Protein AF-0000000073453318 (afdb_homodimer)

Nearest PDB structures (foldseek):
  2p1a-assembly1_B  TM=9.114E-01  e=4.741E-07  Bacillus cereus ATCC 10987
  2p1a-assembly1_A  TM=9.155E-01  e=1.972E-06  Bacillus cereus ATCC 10987
  2hkv-assembly1_A-2  TM=8.519E-01  e=2.707E-06  Exiguobacterium sibiricum 255-15
  8fx9-assembly1_A-2  TM=7.789E-01  e=1.448E-03  Mycobacterium tuberculosis
  2p1a-assembly1_B  TM=9.116E-01  e=3.786E-07  Bacillus cereus ATCC 10987

InterPro domains:
  IPR007837 DNA damage-inducible protein DinB [PF05163] (12-160)
  IPR034660 DinB/YfiT-like putative metalloenzymes [G3DSA:1.20.120.450] (9-151)
  IPR034660 DinB/YfiT-like putative metalloenzymes [SSF109854] (10-159)

pLDDT: mean 96.26, std 4.8, range [57.38, 98.88]

Organism: Bacillus licheniformis (strain ATCC 14580 / DSM 13 / JCM 2505 / CCUG 7422 / NBRC 12200 / NCIMB 9375 / NCTC 10341 / NRRL NRS-1264 / Gibson 46) (NCBI:txid279010)

Foldseek 3Di:
DPPLVVVVVVLVVLLVLLLQLLLLLLQLDDLVQQQDDPDPPGDGLLLLLLVLLLLLQLLQCQQVQHDPVVSVVSSVVSSPDRGSVVSSVSSVVSNVVSVVVLVVDDSCQQQPPWDDYPVDPGTDHNVVSSVVSSVVNVVSSVVSVVSCVVVPHPDDPVSSRD/DPPLVVVVVVLVVLLVLLLQLLLLLLQLDDLVQQQDDPDPPGDGLLLLLLVLLLLLQLLQCQQVQHDPVVSVVSSVVSSPDRGSVVSSVSSVVSNVVSVVVLVVDDSCQQQPPWDDYPPDPGTDHNVVSSVVSSVVNVVSSVVSVVSCVVVPHPDDPVSSRD

Solvent-accessible surface area (backbone atoms only — not comparable to full-atom values): 17261 Å² total; per-residue (Å²): 127,63,65,54,55,54,56,52,47,43,52,49,52,52,40,49,26,51,51,53,19,45,39,56,56,40,64,69,60,55,76,90,50,35,76,45,50,92,34,88,96,51,66,26,49,44,54,44,51,24,52,52,39,35,42,42,41,44,50,43,42,37,59,69,49,49,56,69,68,57,49,53,50,49,53,50,55,36,61,68,51,84,44,47,68,56,40,39,53,50,23,51,51,23,38,52,52,37,51,52,54,62,69,68,44,52,74,65,47,32,66,60,42,62,38,48,36,94,86,48,93,62,55,42,28,45,52,46,50,52,53,49,52,44,42,51,49,30,24,46,44,31,44,51,52,50,52,40,48,57,71,64,50,98,72,58,76,70,56,59,69,90,128,62,64,55,56,54,56,52,47,43,52,49,52,53,40,49,28,51,50,53,18,43,40,55,56,40,65,68,60,58,77,89,49,34,76,44,51,92,33,86,94,50,66,28,46,44,56,46,51,25,53,53,39,34,42,43,40,45,51,43,40,38,60,69,48,50,55,69,69,58,49,52,50,50,53,50,56,37,62,68,52,84,44,48,67,57,41,39,52,50,24,50,53,23,37,52,53,36,51,52,55,63,68,68,45,52,73,64,46,31,66,58,42,61,37,49,36,94,86,49,93,64,55,43,28,46,52,44,50,52,54,48,51,43,41,52,48,32,24,46,44,30,44,52,52,50,51,39,47,58,72,64,49,98,73,57,75,71,56,59,69,91

Sequence (324 aa):
MNQVQALRGDLFHELETGIRSTCHLLKKVKESDWSYRPADRMRSLKELASHLTAIPEADLAIMQEKEEDVIARIEKKYGALQSADQMAAAMQKGFDAFQTYMTSLSDEDFLTKKTKPFYLDEGMTQSRWLTETLTHIFHHRAQLFNYLKQLGYDVNMFDLYLMNQVQALRGDLFHELETGIRSTCHLLKKVKESDWSYRPADRMRSLKELASHLTAIPEADLAIMQEKEEDVIARIEKKYGALQSADQMAAAMQKGFDAFQTYMTSLSDEDFLTKKTKPFYLDEGMTQSRWLTETLTHIFHHRAQLFNYLKQLGYDVNMFDLYL

Secondary structure (DSSP, 8-state):
--HHHHHHHHHHHHHHHHHHHHHHHHTT--GGGTT--SSTTSPPHHHHHHHHHHHHHHHHHHHTT--HHHHHHHHHHHHT--SHHHHHHHHHHHHHHHHHHHHHS-HHHHHH-EE--TT-SS-EEHHHHHHHHHHHHHHHHHHHHHHHHHTT----GGGG--/--HHHHHHHHHHHHHHHHHHHHHHHHTT--GGGTT--SSTTSPPHHHHHHHHHHHHHHHHHHHTT--HHHHHHHHHHHHT--SHHHHHHHHHHHHHHHHHHHHHS-HHHHHH-EE--TT-SS-EEHHHHHHHHHHHHHHHHHHHHHHHHHTT----GGGG--

Radius of gyration: 19.38 Å; Cα contacts (8 Å, |Δi|>4): 415; chains: 2; bounding box: 53×53×41 Å

Structure (mmCIF, N/CA/C/O backbone):
data_AF-0000000073453318-model_v1
#
loop_
_entity.id
_entity.type
_entity.pdbx_description
1 polymer 'Damage-inducible protein DinB'
#
loop_
_atom_site.group_PDB
_atom_site.id
_atom_site.type_symbol
_atom_site.label_atom_id
_atom_site.label_alt_id
_atom_site.label_comp_id
_atom_site.label_asym_id
_atom_site.label_entity_id
_atom_site.label_seq_id
_atom_site.pdbx_PDB_ins_code
_atom_site.Cartn_x
_atom_site.Cartn_y
_atom_site.Cartn_z
_atom_site.occupancy
_atom_site.B_iso_or_equiv
_atom_site.auth_seq_id
_atom_site.auth_comp_id
_atom_site.auth_asym_id
_atom_site.auth_atom_id
_atom_site.pdbx_PDB_model_num
ATOM 1 N N . MET A 1 1 ? 3.707 -20.094 -20.75 1 57.47 1 MET A N 1
ATOM 2 C CA . MET A 1 1 ? 4.422 -19.062 -20.016 1 57.47 1 MET A CA 1
ATOM 3 C C . MET A 1 1 ? 4.75 -19.516 -18.609 1 57.47 1 MET A C 1
ATOM 5 O O . MET A 1 1 ? 4.004 -20.297 -18.016 1 57.47 1 MET A O 1
ATOM 9 N N . ASN A 1 2 ? 5.953 -19.375 -18.172 1 86.38 2 ASN A N 1
ATOM 10 C CA . ASN A 1 2 ? 6.418 -19.688 -16.828 1 86.38 2 ASN A CA 1
ATOM 11 C C . ASN A 1 2 ? 5.543 -19.031 -15.766 1 86.38 2 ASN A C 1
ATOM 13 O O . ASN A 1 2 ? 5.285 -17.828 -15.82 1 86.38 2 ASN A O 1
ATOM 17 N N . GLN A 1 3 ? 4.785 -19.859 -15.047 1 90.62 3 GLN A N 1
ATOM 18 C CA . GLN A 1 3 ? 3.768 -19.453 -14.078 1 90.62 3 GLN A CA 1
ATOM 19 C C . GLN A 1 3 ? 4.324 -18.438 -13.086 1 90.62 3 GLN A C 1
ATOM 21 O O . GLN A 1 3 ? 3.654 -17.469 -12.734 1 90.62 3 GLN A O 1
ATOM 26 N N . VAL A 1 4 ? 5.539 -18.594 -12.727 1 92.56 4 VAL A N 1
ATOM 27 C CA . VAL A 1 4 ? 6.172 -17.672 -11.781 1 92.56 4 VAL A CA 1
ATOM 28 C C . VAL A 1 4 ? 6.371 -16.312 -12.43 1 92.56 4 VAL A C 1
ATOM 30 O O . VAL A 1 4 ? 6.129 -15.273 -11.805 1 92.56 4 VAL A O 1
ATOM 33 N N . GLN A 1 5 ? 6.711 -16.328 -13.656 1 94.12 5 GLN A N 1
ATOM 34 C CA . GLN A 1 5 ? 6.969 -15.086 -14.375 1 94.12 5 GLN A CA 1
ATOM 35 C C . GLN A 1 5 ? 5.688 -14.273 -14.547 1 94.12 5 GLN A C 1
ATOM 37 O O . GLN A 1 5 ? 5.723 -13.039 -14.531 1 94.12 5 GLN A O 1
ATOM 42 N N . ALA A 1 6 ? 4.633 -14.984 -14.703 1 94.56 6 ALA A N 1
ATOM 43 C CA . ALA A 1 6 ? 3.354 -14.297 -14.828 1 94.56 6 ALA A CA 1
ATOM 44 C C . ALA A 1 6 ? 3.023 -13.531 -13.555 1 94.56 6 ALA A C 1
ATOM 46 O O . ALA A 1 6 ? 2.668 -12.344 -13.602 1 94.56 6 ALA A O 1
ATOM 47 N N . LEU A 1 7 ? 3.123 -14.188 -12.477 1 95.12 7 LEU A N 1
ATOM 48 C CA . LEU A 1 7 ? 2.801 -13.562 -11.195 1 95.12 7 LEU A CA 1
ATOM 49 C C . LEU A 1 7 ? 3.83 -12.492 -10.836 1 95.12 7 LEU A C 1
ATOM 51 O O . LEU A 1 7 ? 3.473 -11.43 -10.328 1 95.12 7 LEU A O 1
ATOM 55 N N . ARG A 1 8 ? 5.098 -12.766 -11.109 1 96.31 8 ARG A N 1
ATOM 56 C CA . ARG A 1 8 ? 6.141 -11.758 -10.945 1 96.31 8 ARG A CA 1
ATOM 57 C C . ARG A 1 8 ? 5.855 -10.531 -11.805 1 96.31 8 ARG A C 1
ATOM 59 O O . ARG A 1 8 ? 6.07 -9.398 -11.367 1 96.31 8 ARG A O 1
ATOM 66 N N . GLY A 1 9 ? 5.406 -10.75 -12.945 1 96.44 9 GLY A N 1
ATOM 67 C CA . GLY A 1 9 ? 5.027 -9.672 -13.844 1 96.44 9 GLY A CA 1
ATOM 68 C C . GLY A 1 9 ? 3.914 -8.805 -13.297 1 96.44 9 GLY A C 1
ATOM 69 O O . GLY A 1 9 ? 3.936 -7.578 -13.453 1 96.44 9 GLY A O 1
ATOM 70 N N . ASP A 1 10 ? 2.912 -9.383 -12.648 1 97 10 ASP A N 1
ATOM 71 C CA . ASP A 1 10 ? 1.839 -8.633 -12.008 1 97 10 ASP A CA 1
ATOM 72 C C . ASP A 1 10 ? 2.391 -7.688 -10.938 1 97 10 ASP A C 1
ATOM 74 O O . ASP A 1 10 ? 1.965 -6.535 -10.836 1 97 10 ASP A O 1
ATOM 78 N N . LEU A 1 11 ? 3.299 -8.234 -10.164 1 98.06 11 LEU A N 1
ATOM 79 C CA . LEU A 1 11 ? 3.9 -7.438 -9.102 1 98.06 11 LEU A CA 1
ATOM 80 C C . LEU A 1 11 ? 4.668 -6.25 -9.68 1 98.06 11 LEU A C 1
ATOM 82 O O . LEU A 1 11 ? 4.562 -5.133 -9.172 1 98.06 11 LEU A O 1
ATOM 86 N N . PHE A 1 12 ? 5.395 -6.504 -10.766 1 98 12 PHE A N 1
ATOM 87 C CA . PHE A 1 12 ? 6.16 -5.426 -11.383 1 98 12 PHE A CA 1
ATOM 88 C C . PHE A 1 12 ? 5.23 -4.395 -12.016 1 98 12 PHE A C 1
ATOM 90 O O . PHE A 1 12 ? 5.523 -3.197 -12 1 98 12 PHE A O 1
ATOM 97 N N . HIS A 1 13 ? 4.176 -4.852 -12.578 1 97 13 HIS A N 1
ATOM 98 C CA . HIS A 1 13 ? 3.199 -3.92 -13.133 1 97 13 HIS A CA 1
ATOM 99 C C . HIS A 1 13 ? 2.688 -2.961 -12.062 1 97 13 HIS A C 1
ATOM 101 O O . HIS A 1 13 ? 2.627 -1.75 -12.289 1 97 13 HIS A O 1
ATOM 107 N N . GLU A 1 14 ? 2.312 -3.51 -10.938 1 97.5 14 GLU A N 1
ATOM 108 C CA . GLU A 1 14 ? 1.825 -2.688 -9.828 1 97.5 14 GLU A CA 1
ATOM 109 C C . GLU A 1 14 ? 2.922 -1.77 -9.305 1 97.5 14 GLU A C 1
ATOM 111 O O . GLU A 1 14 ? 2.664 -0.607 -8.984 1 97.5 14 GLU A O 1
ATOM 116 N N . LEU A 1 15 ? 4.137 -2.295 -9.18 1 98.44 15 LEU A N 1
ATOM 117 C CA . LEU A 1 15 ? 5.266 -1.497 -8.719 1 98.44 15 LEU A CA 1
ATOM 118 C C . LEU A 1 15 ? 5.512 -0.312 -9.648 1 98.44 15 LEU A C 1
ATOM 120 O O . LEU A 1 15 ? 5.746 0.807 -9.18 1 98.44 15 LEU A O 1
ATOM 124 N N . GLU A 1 16 ? 5.48 -0.568 -10.906 1 98.19 16 GLU A N 1
ATOM 125 C CA . GLU A 1 16 ? 5.68 0.491 -11.891 1 98.19 16 GLU A CA 1
ATOM 126 C C . GLU A 1 16 ? 4.598 1.562 -11.766 1 98.19 16 GLU A C 1
ATOM 128 O O . GLU A 1 16 ? 4.879 2.754 -11.906 1 98.19 16 GLU A O 1
ATOM 133 N N . THR A 1 17 ? 3.385 1.123 -11.586 1 97.94 17 THR A N 1
ATOM 134 C CA . THR A 1 17 ? 2.303 2.07 -11.344 1 97.94 17 THR A CA 1
ATOM 135 C C . THR A 1 17 ? 2.602 2.938 -10.125 1 97.94 17 THR A C 1
ATOM 137 O O . THR A 1 17 ? 2.41 4.156 -10.164 1 97.94 17 THR A O 1
ATOM 140 N N . GLY A 1 18 ? 3.061 2.277 -9.016 1 98.56 18 GLY A N 1
ATOM 141 C CA . GLY A 1 18 ? 3.434 3.012 -7.82 1 98.56 18 GLY A CA 1
ATOM 142 C C . GLY A 1 18 ? 4.523 4.035 -8.07 1 98.56 18 GLY A C 1
ATOM 143 O O . GLY A 1 18 ? 4.438 5.172 -7.59 1 98.56 18 GLY A O 1
ATOM 144 N N . ILE A 1 19 ? 5.492 3.621 -8.852 1 98.75 19 ILE A N 1
ATOM 145 C CA . ILE A 1 19 ? 6.617 4.5 -9.156 1 98.75 19 ILE A CA 1
ATOM 146 C C . ILE A 1 19 ? 6.141 5.668 -10.023 1 98.75 19 ILE A C 1
ATOM 148 O O . ILE A 1 19 ? 6.387 6.832 -9.695 1 98.75 19 ILE A O 1
ATOM 152 N N . ARG A 1 20 ? 5.426 5.387 -11.055 1 98.31 20 ARG A N 1
ATOM 153 C CA . ARG A 1 20 ? 4.953 6.406 -11.992 1 98.31 20 ARG A CA 1
ATOM 154 C C . ARG A 1 20 ? 4.043 7.41 -11.289 1 98.31 20 ARG A C 1
ATOM 156 O O . ARG A 1 20 ? 4.18 8.617 -11.484 1 98.31 20 ARG A O 1
ATOM 163 N N . SER A 1 21 ? 3.123 6.93 -10.5 1 98.56 21 SER A N 1
ATOM 164 C CA . SER A 1 21 ? 2.18 7.828 -9.844 1 98.56 21 SER A CA 1
ATOM 165 C C . SER A 1 21 ? 2.865 8.641 -8.742 1 98.56 21 SER A C 1
ATOM 167 O O . SER A 1 21 ? 2.504 9.789 -8.5 1 98.56 21 SER A O 1
ATOM 169 N N . THR A 1 22 ? 3.859 8.031 -8.047 1 98.75 22 THR A N 1
ATOM 170 C CA . THR A 1 22 ? 4.652 8.797 -7.09 1 98.75 22 THR A CA 1
ATOM 171 C C . THR A 1 22 ? 5.352 9.961 -7.777 1 98.75 22 THR A C 1
ATOM 173 O O . THR A 1 22 ? 5.258 11.102 -7.316 1 98.75 22 THR A O 1
ATOM 176 N N . CYS A 1 23 ? 5.996 9.672 -8.875 1 98.38 23 CYS A N 1
ATOM 177 C CA . CYS A 1 23 ? 6.73 10.703 -9.594 1 98.38 23 CYS A CA 1
ATOM 178 C C . CYS A 1 23 ? 5.785 11.781 -10.117 1 98.38 23 CYS A C 1
ATOM 180 O O . CYS A 1 23 ? 6.105 12.969 -10.062 1 98.38 23 CYS A O 1
ATOM 182 N N . HIS A 1 24 ? 4.648 11.359 -10.602 1 98.12 24 HIS A N 1
ATOM 183 C CA . HIS A 1 24 ? 3.629 12.297 -11.07 1 98.12 24 HIS A CA 1
ATOM 184 C C . HIS A 1 24 ? 3.18 13.227 -9.945 1 98.12 24 HIS A C 1
ATOM 186 O O . HIS A 1 24 ? 3.09 14.438 -10.141 1 98.12 24 HIS A O 1
ATOM 192 N N . LEU A 1 25 ? 2.902 12.695 -8.812 1 98.5 25 LEU A N 1
ATOM 193 C CA . LEU A 1 25 ? 2.473 13.484 -7.66 1 98.5 25 LEU A CA 1
ATOM 194 C C . LEU A 1 25 ? 3.57 14.445 -7.223 1 98.5 25 LEU A C 1
ATOM 196 O O . LEU A 1 25 ? 3.299 15.609 -6.926 1 98.5 25 LEU A O 1
ATOM 200 N N . LEU A 1 26 ? 4.785 13.938 -7.172 1 98 26 LEU A N 1
ATOM 201 C CA . LEU A 1 26 ? 5.926 14.742 -6.742 1 98 26 LEU A CA 1
ATOM 202 C C . LEU A 1 26 ? 6.074 15.984 -7.609 1 98 26 LEU A C 1
ATOM 204 O O . LEU A 1 26 ? 6.383 17.062 -7.105 1 98 26 LEU A O 1
ATOM 208 N N . LYS A 1 27 ? 5.871 15.82 -8.828 1 96.62 27 LYS A N 1
ATOM 209 C CA . LYS A 1 27 ? 6.109 16.906 -9.773 1 96.62 27 LYS A CA 1
ATOM 210 C C . LYS A 1 27 ? 5.09 18.031 -9.594 1 96.62 27 LYS A C 1
ATOM 212 O O . LYS A 1 27 ? 5.281 19.141 -10.102 1 96.62 27 LYS A O 1
ATOM 217 N N . LYS A 1 28 ? 4.035 17.781 -8.898 1 97.25 28 LYS A N 1
ATOM 218 C CA . LYS A 1 28 ? 3.033 18.797 -8.609 1 97.25 28 LYS A CA 1
ATOM 219 C C . LYS A 1 28 ? 3.445 19.656 -7.406 1 97.25 28 LYS A C 1
ATOM 221 O O . LYS A 1 28 ? 2.898 20.734 -7.188 1 97.25 28 LYS A O 1
ATOM 226 N N . VAL A 1 29 ? 4.398 19.25 -6.633 1 97.5 29 VAL A N 1
ATOM 227 C CA . VAL A 1 29 ? 4.719 19.844 -5.34 1 97.5 29 VAL A CA 1
ATOM 228 C C . VAL A 1 29 ? 5.48 21.156 -5.547 1 97.5 29 VAL A C 1
ATOM 230 O O . VAL A 1 29 ? 6.465 21.188 -6.289 1 97.5 29 VAL A O 1
ATOM 233 N N . LYS A 1 30 ? 5.008 22.188 -4.906 1 96.88 30 LYS A N 1
ATOM 234 C CA . LYS A 1 30 ? 5.742 23.453 -4.848 1 96.88 30 LYS A CA 1
ATOM 235 C C . LYS A 1 30 ? 6.824 23.406 -3.775 1 96.88 30 LYS A C 1
ATOM 237 O O . LYS A 1 30 ? 6.57 22.984 -2.646 1 96.88 30 LYS A O 1
ATOM 242 N N . GLU A 1 31 ? 7.969 23.875 -4.152 1 94.69 31 GLU A N 1
ATOM 243 C CA . GLU A 1 31 ? 9.102 23.844 -3.234 1 94.69 31 GLU A CA 1
ATOM 244 C C . GLU A 1 31 ? 8.773 24.562 -1.928 1 94.69 31 GLU A C 1
ATOM 246 O O . GLU A 1 31 ? 9.266 24.188 -0.864 1 94.69 31 GLU A O 1
ATOM 251 N N . SER A 1 32 ? 7.992 25.562 -1.925 1 96.88 32 SER A N 1
ATOM 252 C CA . SER A 1 32 ? 7.605 26.328 -0.744 1 96.88 32 SER A CA 1
ATOM 253 C C . SER A 1 32 ? 6.863 25.453 0.262 1 96.88 32 SER A C 1
ATOM 255 O O . SER A 1 32 ? 6.73 25.828 1.431 1 96.88 32 SER A O 1
ATOM 257 N N . ASP A 1 33 ? 6.379 24.328 -0.173 1 97.88 33 ASP A N 1
ATOM 258 C CA . ASP A 1 33 ? 5.547 23.5 0.694 1 97.88 33 ASP A CA 1
ATOM 259 C C . ASP A 1 33 ? 6.363 22.375 1.332 1 97.88 33 ASP A C 1
ATOM 261 O O . ASP A 1 33 ? 5.84 21.594 2.125 1 97.88 33 ASP A O 1
ATOM 265 N N . TRP A 1 34 ? 7.637 22.281 1.094 1 97.69 34 TRP A N 1
ATOM 266 C CA . TRP A 1 34 ? 8.477 21.188 1.557 1 97.69 34 TRP A CA 1
ATOM 267 C C . TRP A 1 34 ? 8.453 21.078 3.078 1 97.69 34 TRP A C 1
ATOM 269 O O . TRP A 1 34 ? 8.547 19.984 3.635 1 97.69 34 TRP A O 1
ATOM 279 N N . SER A 1 35 ? 8.297 22.141 3.75 1 97.44 35 SER A N 1
ATOM 280 C CA . SER A 1 35 ? 8.383 22.156 5.207 1 97.44 35 SER A CA 1
ATOM 281 C C . SER A 1 35 ? 7.043 21.797 5.844 1 97.44 35 SER A C 1
ATOM 283 O O . SER A 1 35 ? 6.949 21.656 7.066 1 97.44 35 SER A O 1
ATOM 285 N N . TYR A 1 36 ? 5.996 21.656 5.039 1 98.06 36 TYR A N 1
ATOM 286 C CA . TYR A 1 36 ? 4.668 21.344 5.559 1 98.06 36 TYR A CA 1
ATOM 287 C C . TYR A 1 36 ? 4.688 20.047 6.375 1 98.06 36 TYR A C 1
ATOM 289 O O . TYR A 1 36 ? 5.285 19.062 5.965 1 98.06 36 TYR A O 1
ATOM 297 N N . ARG A 1 37 ? 4.004 20.047 7.539 1 97.38 37 ARG A N 1
ATOM 298 C CA . ARG A 1 37 ? 3.793 18.922 8.445 1 97.38 37 ARG A CA 1
ATOM 299 C C . ARG A 1 37 ? 2.342 18.859 8.914 1 97.38 37 ARG A C 1
ATOM 301 O O . ARG A 1 37 ? 1.837 19.812 9.516 1 97.38 37 ARG A O 1
ATOM 308 N N . PRO A 1 38 ? 1.688 17.734 8.664 1 97.12 38 PRO A N 1
ATOM 309 C CA . PRO A 1 38 ? 0.282 17.672 9.07 1 97.12 38 PRO A CA 1
ATOM 310 C C . PRO A 1 38 ? 0.094 17.812 10.578 1 97.12 38 PRO A C 1
ATOM 312 O O . PRO A 1 38 ? -0.913 18.359 11.031 1 97.12 38 PRO A O 1
ATOM 315 N N . ALA A 1 39 ? 0.924 17.234 11.344 1 95.56 39 ALA A N 1
ATOM 316 C CA . ALA A 1 39 ? 0.917 17.312 12.805 1 95.56 39 ALA A CA 1
ATOM 317 C C . ALA A 1 39 ? 2.328 17.188 13.367 1 95.56 39 ALA A C 1
ATOM 319 O O . ALA A 1 39 ? 3.248 16.766 12.656 1 95.56 39 ALA A O 1
ATOM 320 N N . ASP A 1 40 ? 2.354 17.453 14.742 1 88.94 40 ASP A N 1
ATOM 321 C CA . ASP A 1 40 ? 3.65 17.328 15.398 1 88.94 40 ASP A CA 1
ATOM 322 C C . ASP A 1 40 ? 4.152 15.891 15.367 1 88.94 40 ASP A C 1
ATOM 324 O O . ASP A 1 40 ? 3.359 14.945 15.414 1 88.94 40 ASP A O 1
ATOM 328 N N . ARG A 1 41 ? 5.336 15.539 15.203 1 87.88 41 ARG A N 1
ATOM 329 C CA . ARG A 1 41 ? 6.02 14.25 15.234 1 87.88 41 ARG A CA 1
ATOM 330 C C . ARG A 1 41 ? 5.789 13.477 13.945 1 87.88 41 ARG A C 1
ATOM 332 O O . ARG A 1 41 ? 6.062 12.281 13.875 1 87.88 41 ARG A O 1
ATOM 339 N N . MET A 1 42 ? 5.059 14.008 12.938 1 96.94 42 MET A N 1
ATOM 340 C CA . MET A 1 42 ? 4.98 13.422 11.602 1 96.94 42 MET A CA 1
ATOM 341 C C . MET A 1 42 ? 6.09 13.961 10.711 1 96.94 42 MET A C 1
ATOM 343 O O . MET A 1 42 ? 6.602 15.055 10.938 1 96.94 42 MET A O 1
ATOM 347 N N . ARG A 1 43 ? 6.449 13.172 9.719 1 97.62 43 ARG A N 1
ATOM 348 C CA . ARG A 1 43 ? 7.418 13.641 8.727 1 97.62 43 ARG A CA 1
ATOM 349 C C . ARG A 1 43 ? 6.898 14.875 7.992 1 97.62 43 ARG A C 1
ATOM 351 O O . ARG A 1 43 ? 5.699 14.984 7.727 1 97.62 43 ARG A O 1
ATOM 358 N N . SER A 1 44 ? 7.852 15.789 7.688 1 98.31 44 SER A N 1
ATOM 359 C CA . SER A 1 44 ? 7.5 16.844 6.734 1 98.31 44 SER A CA 1
ATOM 360 C C . SER A 1 44 ? 7.289 16.266 5.336 1 98.31 44 SER A C 1
ATOM 362 O O . SER A 1 44 ? 7.664 15.125 5.066 1 98.31 44 SER A O 1
ATOM 364 N N . LEU A 1 45 ? 6.672 17.094 4.496 1 98.56 45 LEU A N 1
ATOM 365 C CA . LEU A 1 45 ? 6.5 16.688 3.105 1 98.56 45 LEU A CA 1
ATOM 366 C C . LEU A 1 45 ? 7.84 16.312 2.479 1 98.56 45 LEU A C 1
ATOM 368 O O . LEU A 1 45 ? 7.945 15.305 1.78 1 98.56 45 LEU A O 1
ATOM 372 N N . LYS A 1 46 ? 8.867 17.062 2.742 1 98.44 46 LYS A N 1
ATOM 373 C CA . LYS A 1 46 ? 10.203 16.797 2.219 1 98.44 46 LYS A CA 1
ATOM 374 C C . LYS A 1 46 ? 10.766 15.492 2.756 1 98.44 46 LYS A C 1
ATOM 376 O O . LYS A 1 46 ? 11.32 14.688 1.999 1 98.44 46 LYS A O 1
ATOM 381 N N . GLU A 1 47 ? 10.664 15.297 4.023 1 98.31 47 GLU A N 1
ATOM 382 C CA . GLU A 1 47 ? 11.164 14.078 4.645 1 98.31 47 GLU A CA 1
ATOM 383 C C . GLU A 1 47 ? 10.445 12.844 4.094 1 98.31 47 GLU A C 1
ATOM 385 O O . GLU A 1 47 ? 11.07 11.82 3.818 1 98.31 47 GLU A O 1
ATOM 390 N N . LEU A 1 48 ? 9.133 12.945 3.973 1 98.69 48 LEU A N 1
ATOM 391 C CA . LEU A 1 48 ? 8.336 11.852 3.428 1 98.69 48 LEU A CA 1
ATOM 392 C C . LEU A 1 48 ? 8.734 11.555 1.985 1 98.69 48 LEU A C 1
ATOM 394 O O . LEU A 1 48 ? 8.93 10.398 1.616 1 98.69 48 LEU A O 1
ATOM 398 N N . ALA A 1 49 ? 8.828 12.594 1.193 1 98.75 49 ALA A N 1
ATOM 399 C CA . ALA A 1 49 ? 9.203 12.438 -0.209 1 98.75 49 ALA A CA 1
ATOM 400 C C . ALA A 1 49 ? 10.57 11.781 -0.34 1 98.75 49 ALA A C 1
ATOM 402 O O . ALA A 1 49 ? 10.766 10.891 -1.173 1 98.75 49 ALA A O 1
ATOM 403 N N . SER A 1 50 ? 11.5 12.219 0.475 1 98.75 50 SER A N 1
ATOM 404 C CA . SER A 1 50 ? 12.844 11.648 0.456 1 98.75 50 SER A CA 1
ATOM 405 C C . SER A 1 50 ? 12.82 10.164 0.805 1 98.75 50 SER A C 1
ATOM 407 O O . SER A 1 50 ? 13.469 9.352 0.138 1 98.75 50 SER A O 1
ATOM 409 N N . HIS A 1 51 ? 12.117 9.82 1.853 1 98.69 51 HIS A N 1
ATOM 410 C CA . HIS A 1 51 ? 12.008 8.422 2.26 1 98.69 51 HIS A CA 1
ATOM 411 C C . HIS A 1 51 ? 11.367 7.578 1.163 1 98.69 51 HIS A C 1
ATOM 413 O O . HIS A 1 51 ? 11.891 6.523 0.796 1 98.69 51 HIS A O 1
ATOM 419 N N . LEU A 1 52 ? 10.25 8.07 0.641 1 98.88 52 LEU A N 1
ATOM 420 C CA . LEU A 1 52 ? 9.484 7.355 -0.374 1 98.88 52 LEU A CA 1
ATOM 421 C C . LEU A 1 52 ? 10.336 7.102 -1.616 1 98.88 52 LEU A C 1
ATOM 423 O O . LEU A 1 52 ? 10.375 5.98 -2.129 1 98.88 52 LEU A O 1
ATOM 427 N N . THR A 1 53 ? 11.047 8.086 -2.068 1 98.88 53 THR A N 1
ATOM 428 C CA . THR A 1 53 ? 11.797 7.957 -3.309 1 98.88 53 THR A CA 1
ATOM 429 C C . THR A 1 53 ? 13.031 7.086 -3.104 1 98.88 53 THR A C 1
ATOM 431 O O . THR A 1 53 ? 13.586 6.543 -4.066 1 98.88 53 THR A O 1
ATOM 434 N N . ALA A 1 54 ? 13.477 6.883 -1.884 1 98.88 54 ALA A N 1
ATOM 435 C CA . ALA A 1 54 ? 14.656 6.078 -1.583 1 98.88 54 ALA A CA 1
ATOM 436 C C . ALA A 1 54 ? 14.312 4.59 -1.564 1 98.88 54 ALA A C 1
ATOM 438 O O . ALA A 1 54 ? 15.211 3.742 -1.612 1 98.88 54 ALA A O 1
ATOM 439 N N . ILE A 1 55 ? 13.078 4.215 -1.453 1 98.81 55 ILE A N 1
ATOM 440 C CA . ILE A 1 55 ? 12.641 2.867 -1.107 1 98.81 55 ILE A CA 1
ATOM 441 C C . ILE A 1 55 ? 13.227 1.86 -2.094 1 98.81 55 ILE A C 1
ATOM 443 O O . ILE A 1 55 ? 13.828 0.86 -1.686 1 98.81 55 ILE A O 1
ATOM 447 N N . PRO A 1 56 ? 13.133 2.078 -3.434 1 98.88 56 PRO A N 1
ATOM 448 C CA . PRO A 1 56 ? 13.648 1.035 -4.328 1 98.88 56 PRO A CA 1
ATOM 449 C C . PRO A 1 56 ? 15.133 0.771 -4.133 1 98.88 56 PRO A C 1
ATOM 451 O O . PRO A 1 56 ? 15.555 -0.387 -4.059 1 98.88 56 PRO A O 1
ATOM 454 N N . GLU A 1 57 ? 15.922 1.794 -4 1 98.88 57 GLU A N 1
ATOM 455 C CA . GLU A 1 57 ? 17.359 1.615 -3.832 1 98.88 57 GLU A CA 1
ATOM 456 C C . GLU A 1 57 ? 17.688 1.077 -2.443 1 98.88 57 GLU A C 1
ATOM 458 O O . GLU A 1 57 ? 18.516 0.176 -2.303 1 98.88 57 GLU A O 1
ATOM 463 N N . ALA A 1 58 ? 17.109 1.646 -1.395 1 98.62 58 ALA A N 1
ATOM 464 C CA . ALA A 1 58 ? 17.375 1.227 -0.019 1 98.62 58 ALA A CA 1
ATOM 465 C C . ALA A 1 58 ? 16.953 -0.224 0.2 1 98.62 58 ALA A C 1
ATOM 467 O O . ALA A 1 58 ? 17.703 -1.019 0.758 1 98.62 58 ALA A O 1
ATOM 468 N N . ASP A 1 59 ? 15.727 -0.622 -0.229 1 98.38 59 ASP A N 1
ATOM 469 C CA . ASP A 1 59 ? 15.258 -1.992 -0.057 1 98.38 59 ASP A CA 1
ATOM 470 C C . ASP A 1 59 ? 16.141 -2.977 -0.83 1 98.38 59 ASP A C 1
ATOM 472 O O . ASP A 1 59 ? 16.359 -4.102 -0.382 1 98.38 59 ASP A O 1
ATOM 476 N N . LEU A 1 60 ? 16.594 -2.572 -2.035 1 98.5 60 LEU A N 1
ATOM 477 C CA . LEU A 1 60 ? 17.516 -3.42 -2.785 1 98.5 60 LEU A CA 1
ATOM 478 C C . LEU A 1 60 ? 18.797 -3.656 -1.998 1 98.5 60 LEU A C 1
ATOM 480 O O . LEU A 1 60 ? 19.266 -4.793 -1.889 1 98.5 60 LEU A O 1
ATOM 484 N N . ALA A 1 61 ? 19.375 -2.58 -1.453 1 98.25 61 ALA A N 1
ATOM 485 C CA . ALA A 1 61 ? 20.594 -2.707 -0.653 1 98.25 61 ALA A CA 1
ATOM 486 C C . ALA A 1 61 ? 20.359 -3.604 0.559 1 98.25 61 ALA A C 1
ATOM 488 O O . ALA A 1 61 ? 21.203 -4.441 0.889 1 98.25 61 ALA A O 1
ATOM 489 N N . ILE A 1 62 ? 19.234 -3.449 1.199 1 96.75 62 ILE A N 1
ATOM 490 C CA . ILE A 1 62 ? 18.891 -4.234 2.379 1 96.75 62 ILE A CA 1
ATOM 491 C C . ILE A 1 62 ? 18.75 -5.707 1.995 1 96.75 62 ILE A C 1
ATOM 493 O O . ILE A 1 62 ? 19.328 -6.582 2.646 1 96.75 62 ILE A O 1
ATOM 497 N N . MET A 1 63 ? 18.016 -5.98 0.928 1 95.5 63 MET A N 1
ATOM 498 C CA . MET A 1 63 ? 17.781 -7.352 0.489 1 95.5 63 MET A CA 1
ATOM 499 C C . MET A 1 63 ? 19.078 -8.023 0.059 1 95.5 63 MET A C 1
ATOM 501 O O . MET A 1 63 ? 19.203 -9.25 0.136 1 95.5 63 MET A O 1
ATOM 505 N N . GLN A 1 64 ? 20.031 -7.242 -0.365 1 96.19 64 GLN A N 1
ATOM 506 C CA . GLN A 1 64 ? 21.328 -7.777 -0.773 1 96.19 64 GLN A CA 1
ATOM 507 C C . GLN A 1 64 ? 22.297 -7.809 0.4 1 96.19 64 GLN A C 1
ATOM 509 O O . GLN A 1 64 ? 23.5 -7.973 0.207 1 96.19 64 GLN A O 1
ATOM 514 N N . GLU A 1 65 ? 21.844 -7.477 1.623 1 96 65 GLU A N 1
ATOM 515 C CA . GLU A 1 65 ? 22.531 -7.613 2.898 1 96 65 GLU A CA 1
ATOM 516 C C . GLU A 1 65 ? 23.703 -6.637 2.996 1 96 65 GLU A C 1
ATOM 518 O O . GLU A 1 65 ? 24.75 -6.961 3.57 1 96 65 GLU A O 1
ATOM 523 N N . LYS A 1 66 ? 23.5 -5.531 2.326 1 96.19 66 LYS A N 1
ATOM 524 C CA . LYS A 1 66 ? 24.516 -4.492 2.506 1 96.19 66 LYS A CA 1
ATOM 525 C C . LYS A 1 66 ? 24.578 -4.027 3.959 1 96.19 66 LYS A C 1
ATOM 527 O O . LYS A 1 66 ? 23.609 -4.176 4.703 1 96.19 66 LYS A O 1
ATOM 532 N N . GLU A 1 67 ? 25.688 -3.459 4.332 1 94.62 67 GLU A N 1
ATOM 533 C CA . GLU A 1 67 ? 25.906 -3.02 5.703 1 94.62 67 GLU A CA 1
ATOM 534 C C . GLU A 1 67 ? 25.062 -1.796 6.035 1 94.62 67 GLU A C 1
ATOM 536 O O . GLU A 1 67 ? 24.656 -1.052 5.137 1 94.62 67 GLU A O 1
ATOM 541 N N . GLU A 1 68 ? 24.859 -1.607 7.309 1 94.69 68 GLU A N 1
ATOM 542 C CA . GLU A 1 68 ? 24.047 -0.503 7.812 1 94.69 68 GLU A CA 1
ATOM 543 C C . GLU A 1 68 ? 24.578 0.839 7.309 1 94.69 68 GLU A C 1
ATOM 545 O O . GLU A 1 68 ? 23.781 1.745 7.016 1 94.69 68 GLU A O 1
ATOM 550 N N . ASP A 1 69 ? 25.844 1.024 7.254 1 96 69 ASP A N 1
ATOM 551 C CA . ASP A 1 69 ? 26.438 2.283 6.816 1 96 69 ASP A CA 1
ATOM 552 C C . ASP A 1 69 ? 26.062 2.598 5.371 1 96 69 ASP A C 1
ATOM 554 O O . ASP A 1 69 ? 25.922 3.766 5.004 1 96 69 ASP A O 1
ATOM 558 N N . VAL A 1 70 ? 25.953 1.566 4.551 1 97 70 VAL A N 1
ATOM 559 C CA . VAL A 1 70 ? 25.547 1.752 3.16 1 97 70 VAL A CA 1
ATOM 560 C C . VAL A 1 70 ? 24.109 2.262 3.104 1 97 70 VAL A C 1
ATOM 562 O O . VAL A 1 70 ? 23.812 3.191 2.354 1 97 70 VAL A O 1
ATOM 565 N N . ILE A 1 71 ? 23.234 1.687 3.887 1 96.69 71 ILE A N 1
ATOM 566 C CA . ILE A 1 71 ? 21.844 2.098 3.941 1 96.69 71 ILE A CA 1
ATOM 567 C C . ILE A 1 71 ? 21.75 3.545 4.414 1 96.69 71 ILE A C 1
ATOM 569 O O . ILE A 1 71 ? 21 4.344 3.846 1 96.69 71 ILE A O 1
ATOM 573 N N . ALA A 1 72 ? 22.516 3.879 5.438 1 96.75 72 ALA A N 1
ATOM 574 C CA . ALA A 1 72 ? 22.531 5.242 5.965 1 96.75 72 ALA A CA 1
ATOM 575 C C . ALA A 1 72 ? 22.984 6.234 4.898 1 96.75 72 ALA A C 1
ATOM 577 O O . ALA A 1 72 ? 22.453 7.344 4.809 1 96.75 72 ALA A O 1
ATOM 578 N N . ARG A 1 73 ? 23.953 5.898 4.098 1 98.19 73 ARG A N 1
ATOM 579 C CA . ARG A 1 73 ? 24.438 6.762 3.033 1 98.19 73 ARG A CA 1
ATOM 580 C C . ARG A 1 73 ? 23.375 6.973 1.959 1 98.19 73 ARG A C 1
ATOM 582 O O . ARG A 1 73 ? 23.25 8.07 1.413 1 98.19 73 ARG A O 1
ATOM 589 N N . ILE A 1 74 ? 22.625 5.91 1.643 1 98.56 74 ILE A N 1
ATOM 590 C CA . ILE A 1 74 ? 21.547 6.023 0.676 1 98.56 74 ILE A CA 1
ATOM 591 C C . ILE A 1 74 ? 20.5 7.004 1.191 1 98.56 74 ILE A C 1
ATOM 593 O O . ILE A 1 74 ? 20.078 7.91 0.467 1 98.56 74 ILE A O 1
ATOM 597 N N . GLU A 1 75 ? 20.125 6.832 2.412 1 97.94 75 GLU A N 1
ATOM 598 C CA . GLU A 1 75 ? 19.125 7.719 3.006 1 97.94 75 GLU A CA 1
ATOM 599 C C . GLU A 1 75 ? 19.609 9.164 3.012 1 97.94 75 GLU A C 1
ATOM 601 O O . GLU A 1 75 ? 18.844 10.086 2.742 1 97.94 75 GLU A O 1
ATOM 606 N N . LYS A 1 76 ? 20.859 9.359 3.357 1 98.25 76 LYS A N 1
ATOM 607 C CA . LYS A 1 76 ? 21.438 10.703 3.348 1 98.25 76 LYS A CA 1
ATOM 608 C C . LYS A 1 76 ? 21.438 11.297 1.942 1 98.25 76 LYS A C 1
ATOM 610 O O . LYS A 1 76 ? 21.141 12.484 1.767 1 98.25 76 LYS A O 1
ATOM 615 N N . LYS A 1 77 ? 21.812 10.492 0.962 1 98.56 77 LYS A N 1
ATOM 616 C CA . LYS A 1 77 ? 21.797 10.906 -0.438 1 98.56 77 LYS A CA 1
ATOM 617 C C . LYS A 1 77 ? 20.422 11.438 -0.841 1 98.56 77 LYS A C 1
ATOM 619 O O . LYS A 1 77 ? 20.312 12.523 -1.404 1 98.56 77 LYS A O 1
ATOM 624 N N . TYR A 1 78 ? 19.375 10.773 -0.525 1 98.62 78 TYR A N 1
ATOM 625 C CA . TYR A 1 78 ? 18.016 11.172 -0.904 1 98.62 78 TYR A CA 1
ATOM 626 C C . TYR A 1 78 ? 17.547 12.359 -0.074 1 98.62 78 TYR A C 1
ATOM 628 O O . TYR A 1 78 ? 16.797 13.211 -0.566 1 98.62 78 TYR A O 1
ATOM 636 N N . GLY A 1 79 ? 17.969 12.422 1.177 1 98.12 79 GLY A N 1
ATOM 637 C CA . GLY A 1 79 ? 17.672 13.57 2.021 1 98.12 79 GLY A CA 1
ATOM 638 C C . GLY A 1 79 ? 18.25 14.867 1.5 1 98.12 79 GLY A C 1
ATOM 639 O O . GLY A 1 79 ? 17.719 15.945 1.771 1 98.12 79 GLY A O 1
ATOM 640 N N . ALA A 1 80 ? 19.297 14.789 0.729 1 97.94 80 ALA A N 1
ATOM 641 C CA . ALA A 1 80 ? 20 15.969 0.233 1 97.94 80 ALA A CA 1
ATOM 642 C C . ALA A 1 80 ? 19.375 16.484 -1.062 1 97.94 80 ALA A C 1
ATOM 644 O O . ALA A 1 80 ? 19.656 17.594 -1.494 1 97.94 80 ALA A O 1
ATOM 645 N N . LEU A 1 81 ? 18.516 15.719 -1.695 1 97.31 81 LEU A N 1
ATOM 646 C CA . LEU A 1 81 ? 17.875 16.141 -2.928 1 97.31 81 LEU A CA 1
ATOM 647 C C . LEU A 1 81 ? 16.859 17.25 -2.654 1 97.31 81 LEU A C 1
ATOM 649 O O . LEU A 1 81 ? 16.125 17.203 -1.657 1 97.31 81 LEU A O 1
ATOM 653 N N . GLN A 1 82 ? 16.781 18.234 -3.492 1 91.94 82 GLN A N 1
ATOM 654 C CA . GLN A 1 82 ? 16.016 19.422 -3.127 1 91.94 82 GLN A CA 1
ATOM 655 C C . GLN A 1 82 ? 14.836 19.625 -4.074 1 91.94 82 GLN A C 1
ATOM 657 O O . GLN A 1 82 ? 13.914 20.375 -3.764 1 91.94 82 GLN A O 1
ATOM 662 N N . SER A 1 83 ? 14.93 19.016 -5.227 1 95.31 83 SER A N 1
ATOM 663 C CA . SER A 1 83 ? 13.844 19.25 -6.172 1 95.31 83 SER A CA 1
ATOM 664 C C . SER A 1 83 ? 13.078 17.969 -6.477 1 95.31 83 SER A C 1
ATOM 666 O O . SER A 1 83 ? 13.648 16.875 -6.414 1 95.31 83 SER A O 1
ATOM 668 N N . ALA A 1 84 ? 11.852 18.172 -6.883 1 96.56 84 ALA A N 1
ATOM 669 C CA . ALA A 1 84 ? 11.008 17.047 -7.281 1 96.56 84 ALA A CA 1
ATOM 670 C C . ALA A 1 84 ? 11.617 16.297 -8.453 1 96.56 84 ALA A C 1
ATOM 672 O O . ALA A 1 84 ? 11.57 15.062 -8.5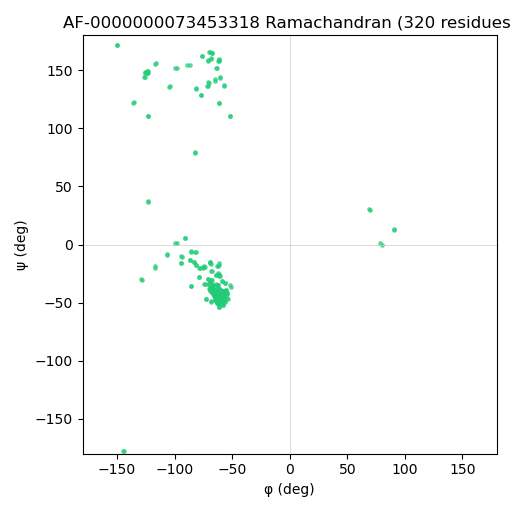 1 96.56 84 ALA A O 1
ATOM 673 N N . ASP A 1 85 ? 12.188 17.016 -9.414 1 97.38 85 ASP A N 1
ATOM 674 C CA . ASP A 1 85 ? 12.797 16.406 -10.586 1 97.38 85 ASP A CA 1
ATOM 675 C C . ASP A 1 85 ? 13.969 15.508 -10.188 1 97.38 85 ASP A C 1
ATOM 677 O O . ASP A 1 85 ? 14.117 14.398 -10.711 1 97.38 85 ASP A O 1
ATOM 681 N N . GLN A 1 86 ? 14.75 16.016 -9.32 1 98 86 GLN A N 1
ATOM 682 C CA . GLN A 1 86 ? 15.883 15.227 -8.844 1 98 86 GLN A CA 1
ATOM 683 C C . GLN A 1 86 ? 15.406 13.977 -8.117 1 98 86 GLN A C 1
ATOM 685 O O . GLN A 1 86 ? 15.961 12.891 -8.312 1 98 86 GLN A O 1
ATOM 690 N N . MET A 1 87 ? 14.461 14.109 -7.281 1 98.5 87 MET A N 1
ATOM 691 C CA . MET A 1 87 ? 13.922 12.984 -6.52 1 98.5 87 MET A CA 1
ATOM 692 C C . MET A 1 87 ? 13.312 11.938 -7.449 1 98.5 87 MET A C 1
ATOM 694 O O . MET A 1 87 ? 13.562 10.742 -7.297 1 98.5 87 MET A O 1
ATOM 698 N N . ALA A 1 88 ? 12.516 12.422 -8.391 1 98.5 88 ALA A N 1
ATOM 699 C CA . ALA A 1 88 ? 11.883 11.523 -9.344 1 98.5 88 ALA A CA 1
ATOM 700 C C . ALA A 1 88 ? 12.93 10.75 -10.148 1 98.5 88 ALA A C 1
ATOM 702 O O . ALA A 1 88 ? 12.805 9.539 -10.344 1 98.5 88 ALA A O 1
ATOM 703 N N . ALA A 1 89 ? 13.93 11.422 -10.641 1 98.5 89 ALA A N 1
ATOM 704 C CA . ALA A 1 89 ? 14.992 10.789 -11.414 1 98.5 89 ALA A CA 1
ATOM 705 C C . ALA A 1 89 ? 15.734 9.758 -10.578 1 98.5 89 ALA A C 1
ATOM 707 O O . ALA A 1 89 ? 16.062 8.672 -11.07 1 98.5 89 ALA A O 1
ATOM 708 N N . ALA A 1 90 ? 16.062 10.117 -9.352 1 98.75 90 ALA A N 1
ATOM 709 C CA . ALA A 1 90 ? 16.75 9.195 -8.461 1 98.75 90 ALA A CA 1
ATOM 710 C C . ALA A 1 90 ? 15.898 7.965 -8.172 1 98.75 90 ALA A C 1
ATOM 712 O O . ALA A 1 90 ? 16.406 6.84 -8.156 1 98.75 90 ALA A O 1
ATOM 713 N N . MET A 1 91 ? 14.617 8.156 -7.926 1 98.81 91 MET A N 1
ATOM 714 C CA . MET A 1 91 ? 13.719 7.035 -7.664 1 98.81 91 MET A CA 1
ATOM 715 C C . MET A 1 91 ? 13.68 6.082 -8.852 1 98.81 91 MET A C 1
ATOM 717 O O . MET A 1 91 ? 13.727 4.863 -8.672 1 98.81 91 MET A O 1
ATOM 721 N N . GLN A 1 92 ? 13.586 6.676 -10.039 1 98.69 92 GLN A N 1
ATOM 722 C CA . GLN A 1 92 ? 13.547 5.855 -11.25 1 98.69 92 GLN A CA 1
ATOM 723 C C . GLN A 1 92 ? 14.828 5.035 -11.391 1 98.69 92 GLN A C 1
ATOM 725 O O . GLN A 1 92 ? 14.781 3.855 -11.75 1 98.69 92 GLN A O 1
ATOM 730 N N . LYS A 1 93 ? 15.922 5.652 -11.156 1 98.75 93 LYS A N 1
ATOM 731 C CA . LYS A 1 93 ? 17.203 4.945 -11.234 1 98.75 93 LYS A CA 1
ATOM 732 C C . LYS A 1 93 ? 17.25 3.805 -10.219 1 98.75 93 LYS A C 1
ATOM 734 O O . LYS A 1 93 ? 17.719 2.707 -10.539 1 98.75 93 LYS A O 1
ATOM 739 N N . GLY A 1 94 ? 16.875 4.082 -8.953 1 98.75 94 GLY A N 1
ATOM 740 C CA . GLY A 1 94 ? 16.797 3.035 -7.949 1 98.75 94 GLY A CA 1
ATOM 741 C C . GLY A 1 94 ? 15.883 1.89 -8.352 1 98.75 94 GLY A C 1
ATOM 742 O O . GLY A 1 94 ? 16.219 0.722 -8.156 1 98.75 94 GLY A O 1
ATOM 743 N N . PHE A 1 95 ? 14.734 2.258 -8.953 1 98.88 95 PHE A N 1
ATOM 744 C CA . PHE A 1 95 ? 13.773 1.243 -9.375 1 98.88 95 PHE A CA 1
ATOM 745 C C . PHE A 1 95 ? 14.344 0.396 -10.508 1 98.88 95 PHE A C 1
ATOM 747 O O . PHE A 1 95 ? 14.164 -0.822 -10.531 1 98.88 95 PHE A O 1
ATOM 754 N N . ASP A 1 96 ? 15.031 1.05 -11.461 1 98.75 96 ASP A N 1
ATOM 755 C CA . ASP A 1 96 ? 15.656 0.313 -12.547 1 98.75 96 ASP A CA 1
ATOM 756 C C . ASP A 1 96 ? 16.641 -0.728 -12.016 1 98.75 96 ASP A C 1
ATOM 758 O O . ASP A 1 96 ? 16.672 -1.862 -12.492 1 98.75 96 ASP A O 1
ATOM 762 N N . ALA A 1 97 ? 17.438 -0.353 -11.062 1 98.75 97 ALA A N 1
ATOM 763 C CA . ALA A 1 97 ? 18.391 -1.28 -10.445 1 98.75 97 ALA A CA 1
ATOM 764 C C . ALA A 1 97 ? 17.656 -2.408 -9.719 1 98.75 97 ALA A C 1
ATOM 766 O O . ALA A 1 97 ? 18.062 -3.572 -9.812 1 98.75 97 ALA A O 1
ATOM 767 N N . PHE A 1 98 ? 16.641 -2.096 -9.008 1 98.81 98 PHE A N 1
ATOM 768 C CA . PHE A 1 98 ? 15.812 -3.061 -8.289 1 98.81 98 PHE A CA 1
ATOM 769 C C . PHE A 1 98 ? 15.211 -4.078 -9.25 1 98.81 98 PHE A C 1
ATOM 771 O O . PHE A 1 98 ? 15.32 -5.289 -9.031 1 98.81 98 PHE A O 1
ATOM 778 N N . GLN A 1 99 ? 14.602 -3.547 -10.312 1 98.44 99 GLN A N 1
ATOM 779 C CA . GLN A 1 99 ? 13.969 -4.398 -11.312 1 98.44 99 GLN A CA 1
ATOM 780 C C . GLN A 1 99 ? 14.992 -5.293 -12 1 98.44 99 GLN A C 1
ATOM 782 O O . GLN A 1 99 ? 14.727 -6.473 -12.25 1 98.44 99 GLN A O 1
ATOM 787 N N . THR A 1 100 ? 16.125 -4.75 -12.344 1 98.44 100 THR A N 1
ATOM 788 C CA . THR A 1 100 ? 17.188 -5.52 -12.977 1 98.44 100 THR A CA 1
ATOM 789 C C . THR A 1 100 ? 17.609 -6.684 -12.086 1 98.44 100 THR A C 1
ATOM 791 O O . THR A 1 100 ? 17.719 -7.82 -12.555 1 98.44 100 THR A O 1
ATOM 794 N N . TYR A 1 101 ? 17.828 -6.457 -10.836 1 98.62 101 TYR A N 1
ATOM 795 C CA . TYR A 1 101 ? 18.219 -7.508 -9.898 1 98.62 101 TYR A CA 1
ATOM 796 C C . TYR A 1 101 ? 17.156 -8.586 -9.812 1 98.62 101 TYR A C 1
ATOM 798 O O . TYR A 1 101 ? 17.453 -9.773 -9.969 1 98.62 101 TYR A O 1
ATOM 806 N N . MET A 1 102 ? 15.922 -8.156 -9.609 1 98.06 102 MET A N 1
ATOM 807 C CA . MET A 1 102 ? 14.82 -9.102 -9.422 1 98.06 102 MET A CA 1
ATOM 808 C C . MET A 1 102 ? 14.633 -9.969 -10.656 1 98.06 102 MET A C 1
ATOM 810 O O . MET A 1 102 ? 14.344 -11.164 -10.547 1 98.06 102 MET A O 1
ATOM 814 N N . THR A 1 103 ? 14.781 -9.359 -11.828 1 96.75 103 THR A N 1
ATOM 815 C CA . THR A 1 103 ? 14.547 -10.086 -13.07 1 96.75 103 THR A CA 1
ATOM 816 C C . THR A 1 103 ? 15.734 -10.984 -13.406 1 96.75 103 THR A C 1
ATOM 818 O O . THR A 1 103 ? 15.609 -11.898 -14.227 1 96.75 103 THR A O 1
ATOM 821 N N . SER A 1 104 ? 16.891 -10.711 -12.852 1 97.62 104 SER A N 1
ATOM 822 C CA . SER A 1 104 ? 18.062 -11.531 -13.102 1 97.62 104 SER A CA 1
ATOM 823 C C . SER A 1 104 ? 18 -12.844 -12.336 1 97.62 104 SER A C 1
ATOM 825 O O . SER A 1 104 ? 18.75 -13.781 -12.633 1 97.62 104 SER A O 1
ATOM 827 N N . LEU A 1 105 ? 17.188 -12.953 -11.297 1 97.56 105 LEU A N 1
ATOM 828 C CA . LEU A 1 105 ? 17.062 -14.156 -10.477 1 97.56 105 LEU A CA 1
ATOM 829 C C . LEU A 1 105 ? 16.344 -15.266 -11.234 1 97.56 105 LEU A C 1
ATOM 831 O O . LEU A 1 105 ? 15.352 -15.008 -11.922 1 97.56 105 LEU A O 1
ATOM 835 N N . SER A 1 106 ? 16.875 -16.531 -11.141 1 96.62 106 SER A N 1
ATOM 836 C CA . SER A 1 106 ? 16.078 -17.656 -11.602 1 96.62 106 SER A CA 1
ATOM 837 C C . SER A 1 106 ? 14.781 -17.797 -10.82 1 96.62 106 SER A C 1
ATOM 839 O O . SER A 1 106 ? 14.664 -17.266 -9.711 1 96.62 106 SER A O 1
ATOM 841 N N . ASP A 1 107 ? 13.805 -18.484 -11.375 1 95.38 107 ASP A N 1
ATOM 842 C CA . ASP A 1 107 ? 12.555 -18.703 -10.648 1 95.38 107 ASP A CA 1
ATOM 843 C C . ASP A 1 107 ? 12.82 -19.359 -9.297 1 95.38 107 ASP A C 1
ATOM 845 O O . ASP A 1 107 ? 12.203 -18.984 -8.289 1 95.38 107 ASP A O 1
ATOM 849 N N . GLU A 1 108 ? 13.711 -20.297 -9.32 1 95.62 108 GLU A N 1
ATOM 850 C CA . GLU A 1 108 ? 14.055 -21 -8.086 1 95.62 108 GLU A CA 1
ATOM 851 C C . GLU A 1 108 ? 14.672 -20.047 -7.066 1 95.62 108 GLU A C 1
ATOM 853 O O . GLU A 1 108 ? 14.242 -20 -5.91 1 95.62 108 GLU A O 1
ATOM 858 N N . ASP A 1 109 ? 15.656 -19.281 -7.461 1 97.19 109 ASP A N 1
ATOM 859 C CA . ASP A 1 109 ? 16.297 -18.344 -6.555 1 97.19 109 ASP A CA 1
ATOM 860 C C . ASP A 1 109 ? 15.312 -17.297 -6.047 1 97.19 109 ASP A C 1
ATOM 862 O O . ASP A 1 109 ? 15.328 -16.938 -4.871 1 97.19 109 ASP A O 1
ATOM 866 N N . PHE A 1 110 ? 14.523 -16.844 -6.938 1 97.88 110 PHE A N 1
ATOM 867 C CA . PHE A 1 110 ? 13.508 -15.844 -6.59 1 97.88 110 PHE A CA 1
ATOM 868 C C . PHE A 1 110 ? 12.625 -16.344 -5.457 1 97.88 110 PHE A C 1
ATOM 870 O O . PHE A 1 110 ? 12.336 -15.609 -4.512 1 97.88 110 PHE A O 1
ATOM 877 N N . LEU A 1 111 ? 12.281 -17.625 -5.457 1 96.88 111 LEU A N 1
ATOM 878 C CA . LEU A 1 111 ? 11.273 -18.172 -4.547 1 96.88 111 LEU A CA 1
ATOM 879 C C . LEU A 1 111 ? 11.93 -18.75 -3.299 1 96.88 111 LEU A C 1
ATOM 881 O O . LEU A 1 111 ? 11.273 -18.922 -2.271 1 96.88 111 LEU A O 1
ATOM 885 N N . THR A 1 112 ? 13.273 -18.969 -3.371 1 96.38 112 THR A N 1
ATOM 886 C CA . THR A 1 112 ? 13.805 -19.781 -2.279 1 96.38 112 THR A CA 1
ATOM 887 C C . THR A 1 112 ? 15 -19.094 -1.632 1 96.38 112 THR A C 1
ATOM 889 O O . THR A 1 112 ? 15.328 -19.375 -0.476 1 96.38 112 THR A O 1
ATOM 892 N N . LYS A 1 113 ? 15.75 -18.312 -2.418 1 97.06 113 LYS A N 1
ATOM 893 C CA . LYS A 1 113 ? 16.906 -17.641 -1.837 1 97.06 113 LYS A CA 1
ATOM 894 C C . LYS A 1 113 ? 16.484 -16.688 -0.72 1 97.06 113 LYS A C 1
ATOM 896 O O . LYS A 1 113 ? 15.648 -15.805 -0.934 1 97.06 113 LYS A O 1
ATOM 901 N N . LYS A 1 114 ? 17.016 -16.906 0.449 1 96.94 114 LYS A N 1
ATOM 902 C CA . LYS A 1 114 ? 16.719 -16.047 1.593 1 96.94 114 LYS A CA 1
ATOM 903 C C . LYS A 1 114 ? 17.875 -15.117 1.899 1 96.94 114 LYS A C 1
ATOM 905 O O . LYS A 1 114 ? 19.047 -15.516 1.824 1 96.94 114 LYS A O 1
ATOM 910 N N . THR A 1 115 ? 17.547 -13.93 2.139 1 96.75 115 THR A N 1
ATOM 911 C CA . THR A 1 115 ? 18.531 -12.984 2.643 1 96.75 115 THR A CA 1
ATOM 912 C C . THR A 1 115 ? 18.047 -12.336 3.939 1 96.75 115 THR A C 1
ATOM 914 O O . THR A 1 115 ? 16.844 -12.188 4.156 1 96.75 115 THR A O 1
ATOM 917 N N . LYS A 1 116 ? 19 -12.008 4.82 1 92.94 116 LYS A N 1
ATOM 918 C CA . LYS A 1 116 ? 18.719 -11.516 6.164 1 92.94 116 LYS A CA 1
ATOM 919 C C . LYS A 1 116 ? 19.375 -10.156 6.402 1 92.94 116 LYS A C 1
ATOM 921 O O . LYS A 1 116 ? 20.609 -10.062 6.523 1 92.94 116 LYS A O 1
ATOM 926 N N . PRO A 1 117 ? 18.531 -9.188 6.484 1 85.12 117 PRO A N 1
ATOM 927 C CA . PRO A 1 117 ? 19.125 -7.902 6.824 1 85.12 117 PRO A CA 1
ATOM 928 C C . PRO A 1 117 ? 19.641 -7.852 8.266 1 85.12 117 PRO A C 1
ATOM 930 O O . PRO A 1 117 ? 19.297 -8.719 9.07 1 85.12 117 PRO A O 1
ATOM 933 N N . PHE A 1 118 ? 20.422 -6.898 8.594 1 82.31 118 PHE A N 1
ATOM 934 C CA . PHE A 1 118 ? 21.125 -6.77 9.867 1 82.31 118 PHE A CA 1
ATOM 935 C C . PHE A 1 118 ? 20.125 -6.637 11.023 1 82.31 118 PHE A C 1
ATOM 937 O O . PHE A 1 118 ? 20.469 -6.922 12.172 1 82.31 118 PHE A O 1
ATOM 944 N N . TYR A 1 119 ? 18.953 -6.309 10.75 1 80.12 119 TYR A N 1
ATOM 945 C CA . TYR A 1 119 ? 18.016 -6.02 11.828 1 80.12 119 TYR A CA 1
ATOM 946 C C . TYR A 1 119 ? 17 -7.148 11.984 1 80.12 119 TYR A C 1
ATOM 948 O O . TYR A 1 119 ? 16.141 -7.098 12.859 1 80.12 119 TYR A O 1
ATOM 956 N N . LEU A 1 120 ? 16.953 -8.086 11.117 1 77.75 120 LEU A N 1
ATOM 957 C CA . LEU A 1 120 ? 16 -9.195 11.195 1 77.75 120 LEU A CA 1
ATOM 958 C C . LEU A 1 120 ? 16.672 -10.43 11.781 1 77.75 120 LEU A C 1
ATOM 960 O O . LEU A 1 120 ? 17.859 -10.656 11.586 1 77.75 120 LEU A O 1
ATOM 964 N N . ASP A 1 121 ? 15.891 -11.219 12.398 1 84.19 121 ASP A N 1
ATOM 965 C CA . ASP A 1 121 ? 16.375 -12.461 12.984 1 84.19 121 ASP A CA 1
ATOM 966 C C . ASP A 1 121 ? 16.391 -13.586 11.961 1 84.19 121 ASP A C 1
ATOM 968 O O . ASP A 1 121 ? 17.219 -14.492 12.031 1 84.19 121 ASP A O 1
ATOM 972 N N . GLU A 1 122 ? 15.383 -13.508 11.133 1 89.25 122 GLU A N 1
ATOM 973 C CA . GLU A 1 122 ? 15.281 -14.531 10.102 1 89.25 122 GLU A CA 1
ATOM 974 C C . GLU A 1 122 ? 15.25 -13.906 8.703 1 89.25 122 GLU A C 1
ATOM 976 O O . GLU A 1 122 ? 14.672 -12.836 8.516 1 89.25 122 GLU A O 1
ATOM 981 N N . GLY A 1 123 ? 15.797 -14.633 7.797 1 93.5 123 GLY A N 1
ATOM 982 C CA . GLY A 1 123 ? 15.828 -14.156 6.422 1 93.5 123 GLY A CA 1
ATOM 983 C C . GLY A 1 123 ? 14.492 -14.297 5.719 1 93.5 123 GLY A C 1
ATOM 984 O O . GLY A 1 123 ? 13.625 -15.062 6.156 1 93.5 123 GLY A O 1
ATOM 985 N N . MET A 1 124 ? 14.367 -13.586 4.656 1 95.38 124 MET A N 1
ATOM 986 C CA . MET A 1 124 ? 13.172 -13.656 3.814 1 95.38 124 MET A CA 1
ATOM 987 C C . MET A 1 124 ? 13.547 -14.008 2.377 1 95.38 124 MET A C 1
ATOM 989 O O . MET A 1 124 ? 14.625 -13.656 1.906 1 95.38 124 MET A O 1
ATOM 993 N N . THR A 1 125 ? 12.633 -14.664 1.772 1 97 125 THR A N 1
ATOM 994 C CA . THR A 1 125 ? 12.859 -14.992 0.369 1 97 125 THR A CA 1
ATOM 995 C C . THR A 1 125 ? 12.836 -13.727 -0.489 1 97 125 THR A C 1
ATOM 997 O O . THR A 1 125 ? 12.328 -12.695 -0.059 1 97 125 THR A O 1
ATOM 1000 N N . GLN A 1 126 ? 13.414 -13.797 -1.687 1 97.94 126 GLN A N 1
ATOM 1001 C CA . GLN A 1 126 ? 13.43 -12.648 -2.584 1 97.94 126 GLN A CA 1
ATOM 1002 C C . GLN A 1 126 ? 12.016 -12.266 -3.01 1 97.94 126 GLN A C 1
ATOM 1004 O O . GLN A 1 126 ? 11.703 -11.078 -3.158 1 97.94 126 GLN A O 1
ATOM 1009 N N . SER A 1 127 ? 11.133 -13.25 -3.164 1 98 127 SER A N 1
ATOM 1010 C CA . SER A 1 127 ? 9.742 -12.969 -3.514 1 98 127 SER A CA 1
ATOM 1011 C C . SER A 1 127 ? 9.023 -12.242 -2.383 1 98 127 SER A C 1
ATOM 1013 O O . SER A 1 127 ? 8.211 -11.352 -2.633 1 98 127 SER A O 1
ATOM 1015 N N . ARG A 1 128 ? 9.336 -12.562 -1.188 1 97 128 ARG A N 1
ATOM 1016 C CA . ARG A 1 128 ? 8.773 -11.836 -0.052 1 97 128 ARG A CA 1
ATOM 1017 C C . ARG A 1 128 ? 9.273 -10.398 -0.011 1 97 128 ARG A C 1
ATOM 1019 O O . ARG A 1 128 ? 8.508 -9.477 0.275 1 97 128 ARG A O 1
ATOM 1026 N N . TRP A 1 129 ? 10.539 -10.219 -0.267 1 97.75 129 TRP A N 1
ATOM 1027 C CA . TRP A 1 129 ? 11.109 -8.875 -0.311 1 97.75 129 TRP A CA 1
ATOM 1028 C C . TRP A 1 129 ? 10.422 -8.031 -1.375 1 97.75 129 TRP A C 1
ATOM 1030 O O . TRP A 1 129 ? 10.133 -6.852 -1.147 1 97.75 129 TRP A O 1
ATOM 1040 N N . LEU A 1 130 ? 10.203 -8.633 -2.549 1 98.56 130 LEU A N 1
ATOM 1041 C CA . LEU A 1 130 ? 9.516 -7.914 -3.615 1 98.56 130 LEU A CA 1
ATOM 1042 C C . LEU A 1 130 ? 8.133 -7.465 -3.162 1 98.56 130 LEU A C 1
ATOM 1044 O O . LEU A 1 130 ? 7.75 -6.309 -3.367 1 98.56 130 LEU A O 1
ATOM 1048 N N . THR A 1 131 ? 7.387 -8.352 -2.539 1 98.38 131 THR A N 1
ATOM 1049 C CA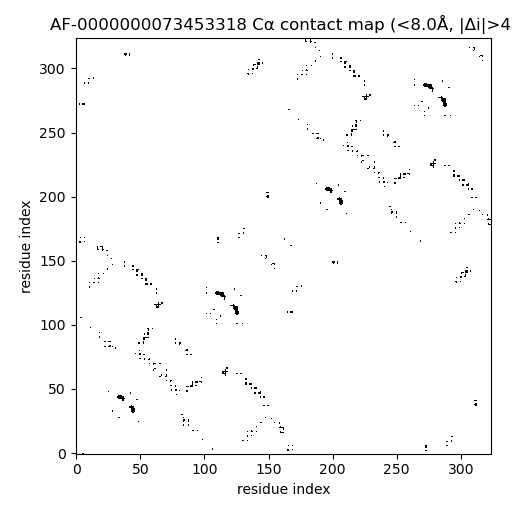 . THR A 1 131 ? 6.035 -8.062 -2.082 1 98.38 131 THR A CA 1
ATOM 1050 C C . THR A 1 131 ? 6.047 -6.98 -1.009 1 98.38 131 THR A C 1
ATOM 1052 O O . THR A 1 131 ? 5.207 -6.074 -1.021 1 98.38 131 THR A O 1
ATOM 1055 N N . GLU A 1 132 ? 6.992 -7.055 -0.133 1 97.44 132 GLU A N 1
ATOM 1056 C CA . GLU A 1 132 ? 7.109 -6.051 0.922 1 97.44 132 GLU A CA 1
ATOM 1057 C C . GLU A 1 132 ? 7.461 -4.684 0.346 1 97.44 132 GLU A C 1
ATOM 1059 O O . GLU A 1 132 ? 6.949 -3.66 0.809 1 97.44 132 GLU A O 1
ATOM 1064 N N . THR A 1 133 ? 8.398 -4.676 -0.595 1 98.69 133 THR A N 1
ATOM 1065 C CA . THR A 1 133 ? 8.758 -3.412 -1.222 1 98.69 133 THR A CA 1
ATOM 1066 C C . THR A 1 133 ? 7.551 -2.783 -1.911 1 98.69 133 THR A C 1
ATOM 1068 O O . THR A 1 133 ? 7.355 -1.567 -1.847 1 98.69 133 THR A O 1
ATOM 1071 N N . LEU A 1 134 ? 6.746 -3.611 -2.557 1 98.81 134 LEU A N 1
ATOM 1072 C CA . LEU A 1 134 ? 5.527 -3.145 -3.209 1 98.81 134 LEU A CA 1
ATOM 1073 C C . LEU A 1 134 ? 4.605 -2.451 -2.209 1 98.81 134 LEU A C 1
ATOM 1075 O O . LEU A 1 134 ? 4.203 -1.306 -2.42 1 98.81 134 LEU A O 1
ATOM 1079 N N . THR A 1 135 ? 4.301 -3.078 -1.104 1 98.62 135 THR A N 1
ATOM 1080 C CA . THR A 1 135 ? 3.361 -2.51 -0.143 1 98.62 135 THR A CA 1
ATOM 1081 C C . THR A 1 135 ? 3.982 -1.316 0.578 1 98.62 135 THR A C 1
ATOM 1083 O O . THR A 1 135 ? 3.279 -0.374 0.949 1 98.62 135 THR A O 1
ATOM 1086 N N . HIS A 1 136 ? 5.328 -1.337 0.729 1 98.75 136 HIS A N 1
ATOM 1087 C CA . HIS A 1 136 ? 6.07 -0.22 1.304 1 98.75 136 HIS A CA 1
ATOM 1088 C C . HIS A 1 136 ? 5.883 1.048 0.477 1 98.75 136 HIS A C 1
ATOM 1090 O O . HIS A 1 136 ? 5.582 2.111 1.023 1 98.75 136 HIS A O 1
ATOM 1096 N N . ILE A 1 137 ? 6.031 0.89 -0.81 1 98.88 137 ILE A N 1
ATOM 1097 C CA . ILE A 1 137 ? 5.871 2.02 -1.719 1 98.88 137 ILE A CA 1
ATOM 1098 C C . ILE A 1 137 ? 4.434 2.531 -1.658 1 98.88 137 ILE A C 1
ATOM 1100 O O . ILE A 1 137 ? 4.199 3.736 -1.542 1 98.88 137 ILE A O 1
ATOM 1104 N N . PHE A 1 138 ? 3.455 1.684 -1.664 1 98.81 138 PHE A N 1
ATOM 1105 C CA . PHE A 1 138 ? 2.057 2.096 -1.686 1 98.81 138 PHE A CA 1
ATOM 1106 C C . PHE A 1 138 ? 1.661 2.738 -0.36 1 98.81 138 PHE A C 1
ATOM 1108 O O . PHE A 1 138 ? 0.833 3.65 -0.329 1 98.81 138 PHE A O 1
ATOM 1115 N N . HIS A 1 139 ? 2.262 2.293 0.743 1 98.81 139 HIS A N 1
ATOM 1116 C CA . HIS A 1 139 ? 2.031 2.928 2.037 1 98.81 139 HIS A CA 1
ATOM 1117 C C . HIS A 1 139 ? 2.469 4.387 2.02 1 98.81 139 HIS A C 1
ATOM 1119 O O . HIS A 1 139 ? 1.668 5.285 2.301 1 98.81 139 HIS A O 1
ATOM 1125 N N . HIS A 1 140 ? 3.65 4.621 1.641 1 98.88 140 HIS A N 1
ATOM 1126 C CA . HIS A 1 140 ? 4.184 5.977 1.734 1 98.88 140 HIS A CA 1
ATOM 1127 C C . HIS A 1 140 ? 3.684 6.848 0.587 1 98.88 140 HIS A C 1
ATOM 1129 O O . HIS A 1 140 ? 3.529 8.062 0.744 1 98.88 140 HIS A O 1
ATOM 1135 N N . ARG A 1 141 ? 3.369 6.215 -0.578 1 98.88 141 ARG A N 1
ATOM 1136 C CA . ARG A 1 141 ? 2.701 6.965 -1.636 1 98.88 141 ARG A CA 1
ATOM 1137 C C . ARG A 1 141 ? 1.342 7.477 -1.171 1 98.88 141 ARG A C 1
ATOM 1139 O O . ARG A 1 141 ? 0.939 8.586 -1.518 1 98.88 141 ARG A O 1
ATOM 1146 N N . ALA A 1 142 ? 0.627 6.648 -0.456 1 98.75 142 ALA A N 1
ATOM 1147 C CA . ALA A 1 142 ? -0.66 7.07 0.088 1 98.75 142 ALA A CA 1
ATOM 1148 C C . ALA A 1 142 ? -0.492 8.258 1.034 1 98.75 142 ALA A C 1
ATOM 1150 O O . ALA A 1 142 ? -1.33 9.164 1.061 1 98.75 142 ALA A O 1
ATOM 1151 N N . GLN A 1 143 ? 0.557 8.258 1.819 1 98.75 143 GLN A N 1
ATOM 1152 C CA . GLN A 1 143 ? 0.831 9.375 2.711 1 98.75 143 GLN A CA 1
ATOM 1153 C C . GLN A 1 143 ? 1.095 10.656 1.92 1 98.75 143 GLN A C 1
ATOM 1155 O O . GLN A 1 143 ? 0.588 11.727 2.27 1 98.75 143 GLN A O 1
ATOM 1160 N N . LEU A 1 144 ? 1.906 10.469 0.867 1 98.81 144 LEU A N 1
ATOM 1161 C CA . LEU A 1 144 ? 2.168 11.617 -0.001 1 98.81 144 LEU A CA 1
ATOM 1162 C C . LEU A 1 144 ? 0.867 12.18 -0.565 1 98.81 144 LEU A C 1
ATOM 1164 O O . LEU A 1 144 ? 0.652 13.391 -0.548 1 98.81 144 LEU A O 1
ATOM 1168 N N . PHE A 1 145 ? 0.041 11.336 -1.036 1 98.75 145 PHE A N 1
ATOM 1169 C CA . PHE A 1 145 ? -1.251 11.727 -1.59 1 98.75 145 PHE A CA 1
ATOM 1170 C C . PHE A 1 145 ? -2.07 12.5 -0.563 1 98.75 145 PHE A C 1
ATOM 1172 O O . PHE A 1 145 ? -2.637 13.547 -0.877 1 98.75 145 PHE A O 1
ATOM 1179 N N . ASN A 1 146 ? -2.135 12.062 0.661 1 98.56 146 ASN A N 1
ATOM 1180 C CA . ASN A 1 146 ? -2.873 12.742 1.72 1 98.56 146 ASN A CA 1
ATOM 1181 C C . ASN A 1 146 ? -2.305 14.133 1.997 1 98.56 146 ASN A C 1
ATOM 1183 O O . ASN A 1 146 ? -3.057 15.078 2.227 1 98.56 146 ASN A O 1
ATOM 1187 N N . TYR A 1 147 ? -0.948 14.195 2.029 1 98.62 147 TYR A N 1
ATOM 1188 C CA . TYR A 1 147 ? -0.318 15.492 2.266 1 98.62 147 TYR A CA 1
ATOM 1189 C C . TYR A 1 147 ? -0.734 16.5 1.204 1 98.62 147 TYR A C 1
ATOM 1191 O O . TYR A 1 147 ? -1.071 17.641 1.524 1 98.62 147 TYR A O 1
ATOM 1199 N N . LEU A 1 148 ? -0.723 16.062 -0.018 1 98.31 148 LEU A N 1
ATOM 1200 C CA . LEU A 1 148 ? -1.069 16.953 -1.122 1 98.31 148 LEU A CA 1
ATOM 1201 C C . LEU A 1 148 ? -2.537 17.359 -1.052 1 98.31 148 LEU A C 1
ATOM 1203 O O . LEU A 1 148 ? -2.877 18.516 -1.304 1 98.31 148 LEU A O 1
ATOM 1207 N N . LYS A 1 149 ? -3.369 16.438 -0.695 1 98.06 149 LYS A N 1
ATOM 1208 C CA . LYS A 1 149 ? -4.781 16.766 -0.521 1 98.06 149 LYS A CA 1
ATOM 1209 C C . LYS A 1 149 ? -4.973 17.812 0.576 1 98.06 149 LYS A C 1
ATOM 1211 O O . LYS A 1 149 ? -5.754 18.75 0.416 1 98.06 149 LYS A O 1
ATOM 1216 N N . GLN A 1 150 ? -4.262 17.656 1.612 1 98 150 GLN A N 1
ATOM 1217 C CA . GLN A 1 150 ? -4.395 18.562 2.746 1 98 150 GLN A CA 1
ATOM 1218 C C . GLN A 1 150 ? -3.885 19.953 2.395 1 98 150 GLN A C 1
ATOM 1220 O O . GLN A 1 150 ? -4.391 20.953 2.91 1 98 150 GLN A O 1
ATOM 1225 N N . LEU A 1 151 ? -2.945 20 1.551 1 97.81 151 LEU A N 1
ATOM 1226 C CA . LEU A 1 151 ? -2.363 21.266 1.116 1 97.81 151 LEU A CA 1
ATOM 1227 C C . LEU A 1 151 ? -3.221 21.922 0.035 1 97.81 151 LEU A C 1
ATOM 1229 O O . LEU A 1 151 ? -2.92 23.016 -0.421 1 97.81 151 LEU A O 1
ATOM 1233 N N . GLY A 1 152 ? -4.234 21.234 -0.432 1 96.88 152 GLY A N 1
ATOM 1234 C CA . GLY A 1 152 ? -5.195 21.812 -1.358 1 96.88 152 GLY A CA 1
ATOM 1235 C C . GLY A 1 152 ? -4.812 21.625 -2.812 1 96.88 152 GLY A C 1
ATOM 1236 O O . GLY A 1 152 ? -5.344 22.297 -3.697 1 96.88 152 GLY A O 1
ATOM 1237 N N . TYR A 1 153 ? -3.822 20.734 -3.078 1 97.56 153 TYR A N 1
ATOM 1238 C CA . TYR A 1 153 ? -3.479 20.438 -4.465 1 97.56 153 TYR A CA 1
ATOM 1239 C C . TYR A 1 153 ? -4.648 19.766 -5.184 1 97.56 153 TYR A C 1
ATOM 1241 O O . TYR A 1 153 ? -5.457 19.078 -4.562 1 97.56 153 TYR A O 1
ATOM 1249 N N . ASP A 1 154 ? -4.719 19.969 -6.488 1 95.44 154 ASP A N 1
ATOM 1250 C CA . ASP A 1 154 ? -5.734 19.328 -7.312 1 95.44 154 ASP A CA 1
ATOM 1251 C C . ASP A 1 154 ? -5.316 17.906 -7.68 1 95.44 154 ASP A C 1
ATOM 1253 O O . ASP A 1 154 ? -4.84 17.656 -8.789 1 95.44 154 ASP A O 1
ATOM 1257 N N . VAL A 1 155 ? -5.488 17 -6.746 1 96.56 155 VAL A N 1
ATOM 1258 C CA . VAL A 1 155 ? -5.176 15.594 -6.949 1 96.56 155 VAL A CA 1
ATOM 1259 C C . VAL A 1 155 ? -6.398 14.734 -6.609 1 96.56 155 VAL A C 1
ATOM 1261 O O . VAL A 1 155 ? -7.199 15.109 -5.75 1 96.56 155 VAL A O 1
ATOM 1264 N N . ASN A 1 156 ? -6.586 13.672 -7.344 1 95.31 156 ASN A N 1
ATOM 1265 C CA . ASN A 1 156 ? -7.652 12.711 -7.109 1 95.31 156 ASN A CA 1
ATOM 1266 C C . ASN A 1 156 ? -7.199 11.289 -7.426 1 95.31 156 ASN A C 1
ATOM 1268 O O . ASN A 1 156 ? -6.027 11.055 -7.719 1 95.31 156 ASN A O 1
ATOM 1272 N N . MET A 1 157 ? -8.102 10.344 -7.285 1 91.81 157 MET A N 1
ATOM 1273 C CA . MET A 1 157 ? -7.75 8.938 -7.383 1 91.81 157 MET A CA 1
ATOM 1274 C C . MET A 1 157 ? -7.18 8.609 -8.758 1 91.81 157 MET A C 1
ATOM 1276 O O . MET A 1 157 ? -6.336 7.723 -8.891 1 91.81 157 MET A O 1
ATOM 1280 N N . PHE A 1 158 ? -7.512 9.312 -9.805 1 92.56 158 PHE A N 1
ATOM 1281 C CA . PHE A 1 158 ? -7.035 9.047 -11.156 1 92.56 158 PHE A CA 1
ATOM 1282 C C . PHE A 1 158 ? -5.543 9.328 -11.273 1 92.56 158 PHE A C 1
ATOM 1284 O O . PHE A 1 158 ? -4.863 8.758 -12.125 1 92.56 158 PHE A O 1
ATOM 1291 N N . ASP A 1 159 ? -5.008 10.156 -10.398 1 94.88 159 ASP A N 1
ATOM 1292 C CA . ASP A 1 159 ? -3.574 10.438 -10.359 1 94.88 159 ASP A CA 1
ATOM 1293 C C . ASP A 1 159 ? -2.793 9.211 -9.883 1 94.88 159 ASP A C 1
ATOM 1295 O O . ASP A 1 159 ? -1.575 9.133 -10.07 1 94.88 159 ASP A O 1
ATOM 1299 N N . LEU A 1 160 ? -3.521 8.242 -9.281 1 94.88 160 LEU A N 1
ATOM 1300 C CA . LEU A 1 160 ? -2.869 7.09 -8.672 1 94.88 160 LEU A CA 1
ATOM 1301 C C . LEU A 1 160 ? -2.809 5.922 -9.648 1 94.88 160 LEU A C 1
ATOM 1303 O O . LEU A 1 160 ? -2.137 4.922 -9.391 1 94.88 160 LEU A O 1
ATOM 1307 N N . TYR A 1 161 ? -3.484 5.996 -10.781 1 87.69 161 TYR A N 1
ATOM 1308 C CA . TYR A 1 161 ? -3.588 4.883 -11.719 1 87.69 161 TYR A CA 1
ATOM 1309 C C . TYR A 1 161 ? -3.09 5.289 -13.102 1 87.69 161 TYR A C 1
ATOM 1311 O O . TYR A 1 161 ? -3.549 4.754 -14.117 1 87.69 161 TYR A O 1
ATOM 1319 N N . LEU A 1 162 ? -2.131 6.047 -13.086 1 82.44 162 LEU A N 1
ATOM 1320 C CA . LEU A 1 162 ? -1.562 6.516 -14.344 1 82.44 162 LEU A CA 1
ATOM 1321 C C . LEU A 1 162 ? -0.748 5.414 -15.016 1 82.44 162 LEU A C 1
ATOM 1323 O O . LEU A 1 162 ? -0.189 4.547 -14.336 1 82.44 162 LEU A O 1
ATOM 1327 N N . MET B 1 1 ? 7.5 -27.828 -3.928 1 57.38 1 MET B N 1
ATOM 1328 C CA . MET B 1 1 ? 6.348 -26.969 -3.688 1 57.38 1 MET B CA 1
ATOM 1329 C C . MET B 1 1 ? 5.961 -26.219 -4.957 1 57.38 1 MET B C 1
ATOM 1331 O O . MET B 1 1 ? 6.816 -25.891 -5.781 1 57.38 1 MET B O 1
ATOM 1335 N N . ASN B 1 2 ? 4.734 -26.219 -5.312 1 86.38 2 ASN B N 1
ATOM 1336 C CA . ASN B 1 2 ? 4.168 -25.5 -6.453 1 86.38 2 ASN B CA 1
ATOM 1337 C C . ASN B 1 2 ? 4.547 -24.031 -6.434 1 86.38 2 ASN B C 1
ATOM 1339 O O . ASN B 1 2 ? 4.383 -23.344 -5.414 1 86.38 2 ASN B O 1
ATOM 1343 N N . GLN B 1 3 ? 5.402 -23.625 -7.379 1 90.69 3 GLN B N 1
ATOM 1344 C CA . GLN B 1 3 ? 6.023 -22.312 -7.461 1 90.69 3 GLN B CA 1
ATOM 1345 C C . GLN B 1 3 ? 4.973 -21.203 -7.383 1 90.69 3 GLN B C 1
ATOM 1347 O O . GLN B 1 3 ? 5.184 -20.188 -6.719 1 90.69 3 GLN B O 1
ATOM 1352 N N . VAL B 1 4 ? 3.854 -21.438 -7.926 1 92.69 4 VAL B N 1
ATOM 1353 C CA . VAL B 1 4 ? 2.783 -20.453 -7.906 1 92.69 4 VAL B CA 1
ATOM 1354 C C . VAL B 1 4 ? 2.236 -20.312 -6.484 1 92.69 4 VAL B C 1
ATOM 1356 O O . VAL B 1 4 ? 1.982 -19.203 -6.016 1 92.69 4 VAL B O 1
ATOM 1359 N N . GLN B 1 5 ? 2.145 -21.375 -5.82 1 94.12 5 GLN B N 1
ATOM 1360 C CA . GLN B 1 5 ? 1.601 -21.375 -4.465 1 94.12 5 GLN B CA 1
ATOM 1361 C C . GLN B 1 5 ? 2.521 -20.625 -3.504 1 94.12 5 GLN B C 1
ATOM 1363 O O . GLN B 1 5 ? 2.055 -19.984 -2.562 1 94.12 5 GLN B O 1
ATOM 1368 N N . ALA B 1 6 ? 3.773 -20.766 -3.775 1 94.56 6 ALA B N 1
ATOM 1369 C CA . ALA B 1 6 ? 4.73 -20.047 -2.936 1 94.56 6 ALA B CA 1
ATOM 1370 C C . ALA B 1 6 ? 4.535 -18.531 -3.053 1 94.56 6 ALA B C 1
ATOM 1372 O O . ALA B 1 6 ? 4.457 -17.828 -2.041 1 94.56 6 ALA B O 1
ATOM 1373 N N . LEU B 1 7 ? 4.484 -18.078 -4.238 1 95.12 7 LEU B N 1
ATOM 1374 C CA . LEU B 1 7 ? 4.336 -16.641 -4.469 1 95.12 7 LEU B CA 1
ATOM 1375 C C . LEU B 1 7 ? 2.949 -16.172 -4.039 1 95.12 7 LEU B C 1
ATOM 1377 O O . LEU B 1 7 ? 2.812 -15.094 -3.455 1 95.12 7 LEU B O 1
ATOM 1381 N N . ARG B 1 8 ? 1.925 -16.969 -4.32 1 96.38 8 ARG B N 1
ATOM 1382 C CA . ARG B 1 8 ? 0.582 -16.672 -3.828 1 96.38 8 ARG B CA 1
ATOM 1383 C C . ARG B 1 8 ? 0.561 -16.594 -2.305 1 96.38 8 ARG B C 1
ATOM 1385 O O . ARG B 1 8 ? -0.11 -15.734 -1.729 1 96.38 8 ARG B O 1
ATOM 1392 N N . GLY B 1 9 ? 1.259 -17.438 -1.698 1 96.44 9 GLY B N 1
ATOM 1393 C CA . GLY B 1 9 ? 1.384 -17.438 -0.25 1 96.44 9 GLY B CA 1
ATOM 1394 C C . GLY B 1 9 ? 2.008 -16.172 0.294 1 96.44 9 GLY B C 1
ATOM 1395 O O . GLY B 1 9 ? 1.585 -15.656 1.334 1 96.44 9 GLY B O 1
ATOM 1396 N N . ASP B 1 10 ? 3.025 -15.625 -0.365 1 97.06 10 ASP B N 1
ATOM 1397 C CA . ASP B 1 10 ? 3.635 -14.359 0.024 1 97.06 10 ASP B CA 1
ATOM 1398 C C . ASP B 1 10 ? 2.609 -13.227 0.006 1 97.06 10 ASP B C 1
ATOM 1400 O O . ASP B 1 10 ? 2.582 -12.398 0.915 1 97.06 10 ASP B O 1
ATOM 1404 N N . LEU B 1 11 ? 1.826 -13.227 -1.044 1 98.06 11 LEU B N 1
ATOM 1405 C CA . LEU B 1 11 ? 0.805 -12.195 -1.177 1 98.06 11 LEU B CA 1
ATOM 1406 C C . LEU B 1 11 ? -0.213 -12.289 -0.045 1 98.06 11 LEU B C 1
ATOM 1408 O O . LEU B 1 11 ? -0.593 -11.273 0.54 1 98.06 11 LEU B O 1
ATOM 1412 N N . PHE B 1 12 ? -0.594 -13.516 0.292 1 98 12 PHE B N 1
ATOM 1413 C CA . PHE B 1 12 ? -1.565 -13.695 1.364 1 98 12 PHE B CA 1
ATOM 1414 C C . PHE B 1 12 ? -0.959 -13.32 2.711 1 98 12 PHE B C 1
ATOM 1416 O O . PHE B 1 12 ? -1.648 -12.781 3.582 1 98 12 PHE B O 1
ATOM 1423 N N . HIS B 1 13 ? 0.274 -13.633 2.887 1 97.06 13 HIS B N 1
ATOM 1424 C CA . HIS B 1 13 ? 0.945 -13.234 4.117 1 97.06 13 HIS B CA 1
ATOM 1425 C C . HIS B 1 13 ? 0.884 -11.719 4.309 1 97.06 13 HIS B C 1
ATOM 1427 O O . HIS B 1 13 ? 0.554 -11.242 5.395 1 97.06 13 HIS B O 1
ATOM 1433 N N . GLU B 1 14 ? 1.215 -11 3.271 1 97.5 14 GLU B N 1
ATOM 1434 C CA . GLU B 1 14 ? 1.175 -9.547 3.33 1 97.5 14 GLU B CA 1
ATOM 1435 C C . GLU B 1 14 ? -0.251 -9.039 3.527 1 97.5 14 GLU B C 1
ATOM 1437 O O . GLU B 1 14 ? -0.48 -8.086 4.277 1 97.5 14 GLU B O 1
ATOM 1442 N N . LEU B 1 15 ? -1.202 -9.648 2.832 1 98.44 15 LEU B N 1
ATOM 1443 C CA . LEU B 1 15 ? -2.604 -9.266 2.969 1 98.44 15 LEU B CA 1
ATOM 1444 C C . LEU B 1 15 ? -3.078 -9.453 4.406 1 98.44 15 LEU B C 1
ATOM 1446 O O . LEU B 1 15 ? -3.768 -8.586 4.953 1 98.44 15 LEU B O 1
ATOM 1450 N N . GLU B 1 16 ? -2.734 -10.547 4.969 1 98.19 16 GLU B N 1
ATOM 1451 C CA . GLU B 1 16 ? -3.113 -10.828 6.352 1 98.19 16 GLU B CA 1
ATOM 1452 C C . GLU B 1 16 ? -2.516 -9.797 7.305 1 98.19 16 GLU B C 1
ATOM 1454 O O . GLU B 1 16 ? -3.168 -9.375 8.266 1 98.19 16 GLU B O 1
ATOM 1459 N N . THR B 1 17 ? -1.279 -9.461 7.07 1 97.94 17 THR B N 1
ATOM 1460 C CA . THR B 1 17 ? -0.66 -8.391 7.852 1 97.94 17 THR B CA 1
ATOM 1461 C C . THR B 1 17 ? -1.457 -7.098 7.734 1 97.94 17 THR B C 1
ATOM 1463 O O . THR B 1 17 ? -1.703 -6.418 8.734 1 97.94 17 THR B O 1
ATOM 1466 N N . GLY B 1 18 ? -1.846 -6.746 6.465 1 98.56 18 GLY B N 1
ATOM 1467 C CA . GLY B 1 18 ? -2.662 -5.562 6.242 1 98.56 18 GLY B CA 1
ATOM 1468 C C . GLY B 1 18 ? -3.98 -5.598 6.992 1 98.56 18 GLY B C 1
ATOM 1469 O O . GLY B 1 18 ? -4.383 -4.605 7.598 1 98.56 18 GLY B O 1
ATOM 1470 N N . ILE B 1 19 ? -4.582 -6.762 6.98 1 98.75 19 ILE B N 1
ATOM 1471 C CA . ILE B 1 19 ? -5.867 -6.93 7.645 1 98.75 19 ILE B CA 1
ATOM 1472 C C . ILE B 1 19 ? -5.688 -6.816 9.156 1 98.75 19 ILE B C 1
ATOM 1474 O O . ILE B 1 19 ? -6.379 -6.035 9.812 1 98.75 19 ILE B O 1
ATOM 1478 N N . ARG B 1 20 ? -4.75 -7.527 9.695 1 98.25 20 ARG B N 1
ATOM 1479 C CA . ARG B 1 20 ? -4.512 -7.555 11.133 1 98.25 20 ARG B CA 1
ATOM 1480 C C . ARG B 1 20 ? -4.152 -6.164 11.656 1 98.25 20 ARG B C 1
ATOM 1482 O O . ARG B 1 20 ? -4.668 -5.727 12.688 1 98.25 20 ARG B O 1
ATOM 1489 N N . SER B 1 21 ? -3.27 -5.488 10.977 1 98.56 21 SER B N 1
ATOM 1490 C CA . SER B 1 21 ? -2.834 -4.176 11.438 1 98.56 21 SER B CA 1
ATOM 1491 C C . SER B 1 21 ? -3.943 -3.139 11.281 1 98.56 21 SER B C 1
ATOM 1493 O O . SER B 1 21 ? -4.059 -2.219 12.094 1 98.56 21 SER B O 1
ATOM 1495 N N . THR B 1 22 ? -4.77 -3.25 10.211 1 98.75 22 THR B N 1
ATOM 1496 C CA . THR B 1 22 ? -5.938 -2.387 10.086 1 98.75 22 THR B CA 1
ATOM 1497 C C . THR B 1 22 ? -6.867 -2.551 11.281 1 98.75 22 THR B C 1
ATOM 1499 O O . THR B 1 22 ? -7.266 -1.566 11.906 1 98.75 22 THR B O 1
ATOM 1502 N N . CYS B 1 23 ? -7.164 -3.785 11.602 1 98.38 23 CYS B N 1
ATOM 1503 C CA . CYS B 1 23 ? -8.07 -4.062 12.703 1 98.38 23 CYS B CA 1
ATOM 1504 C C . CYS B 1 23 ? -7.492 -3.57 14.023 1 98.38 23 CYS B C 1
ATOM 1506 O O . CYS B 1 23 ? -8.211 -3.018 14.859 1 98.38 23 CYS B O 1
ATOM 1508 N N . HIS B 1 24 ? -6.215 -3.773 14.195 1 98.06 24 HIS B N 1
ATOM 1509 C CA . HIS B 1 24 ? -5.527 -3.291 15.391 1 98.06 24 HIS B CA 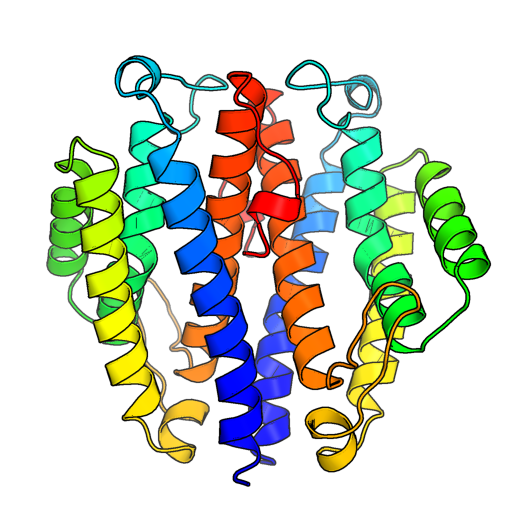1
ATOM 1510 C C . HIS B 1 24 ? -5.641 -1.776 15.516 1 98.06 24 HIS B C 1
ATOM 1512 O O . HIS B 1 24 ? -5.953 -1.26 16.594 1 98.06 24 HIS B O 1
ATOM 1518 N N . LEU B 1 25 ? -5.387 -1.072 14.469 1 98.44 25 LEU B N 1
ATOM 1519 C CA . LEU B 1 25 ? -5.477 0.384 14.469 1 98.44 25 LEU B CA 1
ATOM 1520 C C . LEU B 1 25 ? -6.902 0.844 14.75 1 98.44 25 LEU B C 1
ATOM 1522 O O . LEU B 1 25 ? -7.113 1.777 15.523 1 98.44 25 LEU B O 1
ATOM 1526 N N . LEU B 1 26 ? -7.848 0.197 14.102 1 97.94 26 LEU B N 1
ATOM 1527 C CA . LEU B 1 26 ? -9.25 0.553 14.25 1 97.94 26 LEU B CA 1
ATOM 1528 C C . LEU B 1 26 ? -9.68 0.477 15.711 1 97.94 26 LEU B C 1
ATOM 1530 O O . LEU B 1 26 ? -10.43 1.331 16.188 1 97.94 26 LEU B O 1
ATOM 1534 N N . LYS B 1 27 ? -9.227 -0.482 16.359 1 96.5 27 LYS B N 1
ATOM 1535 C CA . LYS B 1 27 ? -9.664 -0.733 17.734 1 96.5 27 LYS B CA 1
ATOM 1536 C C . LYS B 1 27 ? -9.156 0.35 18.688 1 96.5 27 LYS B C 1
ATOM 1538 O O . LYS B 1 27 ? -9.633 0.473 19.812 1 96.5 27 LYS B O 1
ATOM 1543 N N . LYS B 1 28 ? -8.219 1.128 18.266 1 97.12 28 LYS B N 1
ATOM 1544 C CA . LYS B 1 28 ? -7.703 2.238 19.062 1 97.12 28 LYS B CA 1
ATOM 1545 C C . LYS B 1 28 ? -8.594 3.471 18.922 1 97.12 28 LYS B C 1
ATOM 1547 O O . LYS B 1 28 ? -8.508 4.398 19.734 1 97.12 28 LYS B O 1
ATOM 1552 N N . VAL B 1 29 ? -9.469 3.531 17.969 1 97.5 29 VAL B N 1
ATOM 1553 C CA . VAL B 1 29 ? -10.203 4.738 17.594 1 97.5 29 VAL B CA 1
ATOM 1554 C C . VAL B 1 29 ? -11.32 4.996 18.594 1 97.5 29 VAL B C 1
ATOM 1556 O O . VAL B 1 29 ? -12.109 4.098 18.891 1 97.5 29 VAL B O 1
ATOM 1559 N N . LYS B 1 30 ? -11.352 6.207 19.094 1 96.88 30 LYS B N 1
ATOM 1560 C CA . LYS B 1 30 ? -12.477 6.656 19.906 1 96.88 30 LYS B CA 1
ATOM 1561 C C . LYS B 1 30 ? -13.648 7.09 19.031 1 96.88 30 LYS B C 1
ATOM 1563 O O . LYS B 1 30 ? -13.469 7.836 18.062 1 96.88 30 LYS B O 1
ATOM 1568 N N . GLU B 1 31 ? -14.812 6.637 19.406 1 94.5 31 GLU B N 1
ATOM 1569 C CA . GLU B 1 31 ? -16 6.941 18.609 1 94.5 31 GLU B CA 1
ATOM 1570 C C . GLU B 1 31 ? -16.172 8.445 18.438 1 94.5 31 GLU B C 1
ATOM 1572 O O . GLU B 1 31 ? -16.688 8.906 17.422 1 94.5 31 GLU B O 1
ATOM 1577 N N . SER B 1 32 ? -15.805 9.25 19.375 1 96.88 32 SER B N 1
ATOM 1578 C CA . SER B 1 32 ? -15.93 10.703 19.328 1 96.88 32 SER B CA 1
ATOM 1579 C C . SER B 1 32 ? -15.117 11.281 18.172 1 96.88 32 SER B C 1
ATOM 1581 O O . SER B 1 32 ? -15.336 12.43 17.766 1 96.88 32 SER B O 1
ATOM 1583 N N . ASP B 1 33 ? -14.211 10.516 17.625 1 97.81 33 ASP B N 1
ATOM 1584 C CA . ASP B 1 33 ? -13.305 11.047 16.609 1 97.81 33 ASP B CA 1
ATOM 1585 C C . ASP B 1 33 ? -13.781 10.664 15.203 1 97.81 33 ASP B C 1
ATOM 1587 O O . ASP B 1 33 ? -13.156 11.047 14.211 1 97.81 33 ASP B O 1
ATOM 1591 N N . TRP B 1 34 ? -14.867 9.992 15.055 1 97.69 34 TRP B N 1
ATOM 1592 C CA . TRP B 1 34 ? -15.344 9.484 13.773 1 97.69 34 TRP B CA 1
ATOM 1593 C C . TRP B 1 34 ? -15.555 10.617 12.773 1 97.69 34 TRP B C 1
ATOM 1595 O O . TRP B 1 34 ? -15.352 10.445 11.57 1 97.69 34 TRP B O 1
ATOM 1605 N N . SER B 1 35 ? -15.906 11.75 13.227 1 97.38 35 SER B N 1
ATOM 1606 C CA . SER B 1 35 ? -16.25 12.852 12.336 1 97.38 35 SER B CA 1
ATOM 1607 C C . SER B 1 35 ? -15.008 13.633 11.914 1 97.38 35 SER B C 1
ATOM 1609 O O . SER B 1 35 ? -15.086 14.539 11.086 1 97.38 35 SER B O 1
ATOM 1611 N N . TYR B 1 36 ? -13.852 13.297 12.477 1 98 36 TYR B N 1
ATOM 1612 C CA . TYR B 1 36 ? -12.617 14 12.156 1 98 36 TYR B CA 1
ATOM 1613 C C . TYR B 1 36 ? -12.336 13.953 10.664 1 98 36 TYR B C 1
ATOM 1615 O O . TYR B 1 36 ? -12.461 12.906 10.031 1 98 36 TYR B O 1
ATOM 1623 N N . ARG B 1 37 ? -11.898 15.102 10.086 1 97.38 37 ARG B N 1
ATOM 1624 C CA . ARG B 1 37 ? -11.477 15.297 8.703 1 97.38 37 ARG B CA 1
ATOM 1625 C C . ARG B 1 37 ? -10.195 16.125 8.633 1 97.38 37 ARG B C 1
ATOM 1627 O O . ARG B 1 37 ? -10.172 17.266 9.086 1 97.38 37 ARG B O 1
ATOM 1634 N N . PRO B 1 38 ? -9.156 15.578 8.031 1 97.12 38 PRO B N 1
ATOM 1635 C CA . PRO B 1 38 ? -7.914 16.344 7.996 1 97.12 38 PRO B CA 1
ATOM 1636 C C . PRO B 1 38 ? -8.055 17.656 7.215 1 97.12 38 PRO B C 1
ATOM 1638 O O . PRO B 1 38 ? -7.402 18.656 7.551 1 97.12 38 PRO B O 1
ATOM 1641 N N . ALA B 1 39 ? -8.75 17.672 6.156 1 95.5 39 ALA B N 1
ATOM 1642 C CA . ALA B 1 39 ? -9.031 18.844 5.332 1 95.5 39 ALA B CA 1
ATOM 1643 C C . ALA B 1 39 ? -10.383 18.719 4.641 1 95.5 39 ALA B C 1
ATOM 1645 O O . ALA B 1 39 ? -10.953 17.625 4.574 1 95.5 39 ALA B O 1
ATOM 1646 N N . ASP B 1 40 ? -10.727 19.938 3.994 1 88.62 40 ASP B N 1
ATOM 1647 C CA . ASP B 1 40 ? -12 19.922 3.277 1 88.62 40 ASP B CA 1
ATOM 1648 C C . ASP B 1 40 ? -11.961 18.953 2.094 1 88.62 40 ASP B C 1
ATOM 1650 O O . ASP B 1 40 ? -10.898 18.75 1.489 1 88.62 40 ASP B O 1
ATOM 1654 N N . ARG B 1 41 ? -12.906 18.219 1.751 1 88.12 41 ARG B N 1
ATOM 1655 C CA . ARG B 1 41 ? -13.102 17.328 0.612 1 88.12 41 ARG B CA 1
ATOM 1656 C C . ARG B 1 41 ? -12.398 16 0.836 1 88.12 41 ARG B C 1
ATOM 1658 O O . ARG B 1 41 ? -12.234 15.211 -0.098 1 88.12 41 ARG B O 1
ATOM 1665 N N . MET B 1 42 ? -11.703 15.758 1.96 1 97 42 MET B N 1
ATOM 1666 C CA . MET B 1 42 ? -11.188 14.438 2.324 1 97 42 MET B CA 1
ATOM 1667 C C . MET B 1 42 ? -12.242 13.633 3.084 1 97 42 MET B C 1
ATOM 1669 O O . MET B 1 42 ? -13.141 14.211 3.701 1 97 42 MET B O 1
ATOM 1673 N N . ARG B 1 43 ? -12.125 12.328 3.004 1 97.69 43 ARG B N 1
ATOM 1674 C CA . ARG B 1 43 ? -13.008 11.469 3.785 1 97.69 43 ARG B CA 1
ATOM 1675 C C . ARG B 1 43 ? -12.836 11.719 5.281 1 97.69 43 ARG B C 1
ATOM 1677 O O . ARG B 1 43 ? -11.719 11.992 5.746 1 97.69 43 ARG B O 1
ATOM 1684 N N . SER B 1 44 ? -13.977 11.641 6 1 98.31 44 SER B N 1
ATOM 1685 C CA . SER B 1 44 ? -13.852 11.57 7.453 1 98.31 44 SER B CA 1
ATOM 1686 C C . SER B 1 44 ? -13.211 10.258 7.891 1 98.31 44 SER B C 1
ATOM 1688 O O . SER B 1 44 ? -13.102 9.312 7.102 1 98.31 44 SER B O 1
ATOM 1690 N N . LEU B 1 45 ? -12.781 10.25 9.141 1 98.56 45 LEU B N 1
ATOM 1691 C CA . LEU B 1 45 ? -12.234 9.023 9.703 1 98.56 45 LEU B CA 1
ATOM 1692 C C . LEU B 1 45 ? -13.219 7.867 9.555 1 98.56 45 LEU B C 1
ATOM 1694 O O . LEU B 1 45 ? -12.836 6.762 9.164 1 98.56 45 LEU B O 1
ATOM 1698 N N . LYS B 1 46 ? -14.469 8.102 9.797 1 98.44 46 LYS B N 1
ATOM 1699 C CA . LYS B 1 46 ? -15.523 7.098 9.672 1 98.44 46 LYS B CA 1
ATOM 1700 C C . LYS B 1 46 ? -15.672 6.629 8.227 1 98.44 46 LYS B C 1
ATOM 1702 O O . LYS B 1 46 ? -15.766 5.43 7.969 1 98.44 46 LYS B O 1
ATOM 1707 N N . GLU B 1 47 ? -15.742 7.547 7.328 1 98.31 47 GLU B N 1
ATOM 1708 C CA . GLU B 1 47 ? -15.875 7.211 5.914 1 98.31 47 GLU B CA 1
ATOM 1709 C C . GLU B 1 47 ? -14.688 6.395 5.422 1 98.31 47 GLU B C 1
ATOM 1711 O O . GLU B 1 47 ? -14.852 5.426 4.68 1 98.31 47 GLU B O 1
ATOM 1716 N N . LEU B 1 48 ? -13.492 6.812 5.812 1 98.69 48 LEU B N 1
ATOM 1717 C CA . LEU B 1 48 ? -12.281 6.098 5.438 1 98.69 48 LEU B CA 1
ATOM 1718 C C . LEU B 1 48 ? -12.289 4.684 6.008 1 98.69 48 LEU B C 1
ATOM 1720 O O . LEU B 1 48 ? -11.992 3.721 5.297 1 98.69 48 LEU B O 1
ATOM 1724 N N . ALA B 1 49 ? -12.594 4.574 7.277 1 98.75 49 ALA B N 1
ATOM 1725 C CA . ALA B 1 49 ? -12.633 3.271 7.938 1 98.75 49 ALA B CA 1
ATOM 1726 C C . ALA B 1 49 ? -13.641 2.348 7.258 1 98.75 49 ALA B C 1
ATOM 1728 O O . ALA B 1 49 ? -13.359 1.166 7.039 1 98.75 49 ALA B O 1
ATOM 1729 N N . SER B 1 50 ? -14.797 2.887 6.93 1 98.75 50 SER B N 1
ATOM 1730 C CA . SER B 1 50 ? -15.828 2.1 6.254 1 98.75 50 SER B CA 1
ATOM 1731 C C . SER B 1 50 ? -15.344 1.604 4.898 1 98.75 50 SER B C 1
ATOM 1733 O O . SER B 1 50 ? -15.539 0.435 4.555 1 98.75 50 SER B O 1
ATOM 1735 N N . HIS B 1 51 ? -14.766 2.479 4.133 1 98.69 51 HIS B N 1
ATOM 1736 C CA . HIS B 1 51 ? -14.242 2.104 2.822 1 98.69 51 HIS B CA 1
ATOM 1737 C C . HIS B 1 51 ? -13.164 1.034 2.947 1 98.69 51 HIS B C 1
ATOM 1739 O O . HIS B 1 51 ? -13.211 0.013 2.258 1 98.69 51 HIS B O 1
ATOM 1745 N N . LEU B 1 52 ? -12.219 1.275 3.844 1 98.88 52 LEU B N 1
ATOM 1746 C CA . LEU B 1 52 ? -11.078 0.38 4.039 1 98.88 52 LEU B CA 1
ATOM 1747 C C . LEU B 1 52 ? -11.547 -1.014 4.441 1 98.88 52 LEU B C 1
ATOM 1749 O O . LEU B 1 52 ? -11.102 -2.012 3.875 1 98.88 52 LEU B O 1
ATOM 1753 N N . THR B 1 53 ? -12.461 -1.104 5.348 1 98.88 53 THR B N 1
ATOM 1754 C CA . THR B 1 53 ? -12.898 -2.396 5.867 1 98.88 53 THR B CA 1
ATOM 1755 C C . THR B 1 53 ? -13.766 -3.127 4.844 1 98.88 53 THR B C 1
ATOM 1757 O O . THR B 1 53 ? -13.906 -4.352 4.906 1 98.88 53 THR B O 1
ATOM 1760 N N . ALA B 1 54 ? -14.32 -2.439 3.875 1 98.88 54 ALA B N 1
ATOM 1761 C CA . ALA B 1 54 ? -15.18 -3.041 2.857 1 98.88 54 ALA B CA 1
ATOM 1762 C C . ALA B 1 54 ? -14.344 -3.688 1.753 1 98.88 54 ALA B C 1
ATOM 1764 O O . ALA B 1 54 ? -14.859 -4.488 0.967 1 98.88 54 ALA B O 1
ATOM 1765 N N . ILE B 1 55 ? -13.102 -3.361 1.617 1 98.88 55 ILE B N 1
ATOM 1766 C CA . ILE B 1 55 ? -12.289 -3.646 0.442 1 98.88 55 ILE B CA 1
ATOM 1767 C C . ILE B 1 55 ? -12.297 -5.145 0.154 1 98.88 55 ILE B C 1
ATOM 1769 O O . ILE B 1 55 ? -12.57 -5.566 -0.974 1 98.88 55 ILE B O 1
ATOM 1773 N N . PRO B 1 56 ? -12.039 -6.043 1.152 1 98.88 56 PRO B N 1
ATOM 1774 C CA . PRO B 1 56 ? -11.984 -7.461 0.793 1 98.88 56 PRO B CA 1
ATOM 1775 C C . PRO B 1 56 ? -13.297 -7.973 0.204 1 98.88 56 PRO B C 1
ATOM 1777 O O . PRO B 1 56 ? -13.289 -8.672 -0.811 1 98.88 56 PRO B O 1
ATOM 1780 N N . GLU B 1 57 ? -14.406 -7.605 0.774 1 98.88 57 GLU B N 1
ATOM 1781 C CA . GLU B 1 57 ? -15.695 -8.07 0.278 1 98.88 57 GLU B CA 1
ATOM 1782 C C . GLU B 1 57 ? -16.062 -7.395 -1.04 1 98.88 57 GLU B C 1
ATOM 1784 O O . GLU B 1 57 ? -16.531 -8.055 -1.974 1 98.88 57 GLU B O 1
ATOM 1789 N N . ALA B 1 58 ? -15.914 -6.082 -1.132 1 98.62 58 ALA B N 1
ATOM 1790 C CA . ALA B 1 58 ? -16.25 -5.328 -2.334 1 98.62 58 ALA B CA 1
ATOM 1791 C C . ALA B 1 58 ? -15.398 -5.766 -3.52 1 98.62 58 ALA B C 1
ATOM 1793 O O . ALA B 1 58 ? -15.922 -6.016 -4.609 1 98.62 58 ALA B O 1
ATOM 1794 N N . ASP B 1 59 ? -14.062 -5.875 -3.352 1 98.31 59 ASP B N 1
ATOM 1795 C CA . ASP B 1 59 ? -13.18 -6.289 -4.438 1 98.31 59 ASP B CA 1
ATOM 1796 C C . ASP B 1 59 ? -13.5 -7.711 -4.891 1 98.31 59 ASP B C 1
ATOM 1798 O O . ASP B 1 59 ? -13.383 -8.031 -6.078 1 98.31 59 ASP B O 1
ATOM 1802 N N . LEU B 1 60 ? -13.844 -8.602 -3.939 1 98.44 60 LEU B N 1
ATOM 1803 C CA . LEU B 1 60 ? -14.258 -9.953 -4.309 1 98.44 60 LEU B CA 1
ATOM 1804 C C . LEU B 1 60 ? -15.492 -9.922 -5.195 1 98.44 60 LEU B C 1
ATOM 1806 O O . LEU B 1 60 ? -15.547 -10.594 -6.23 1 98.44 60 LEU B O 1
ATOM 1810 N N . ALA B 1 61 ? -16.5 -9.141 -4.793 1 98.19 61 ALA B N 1
ATOM 1811 C CA . ALA B 1 61 ? -17.719 -9.016 -5.59 1 98.19 61 ALA B CA 1
ATOM 1812 C C . ALA B 1 61 ? -17.422 -8.461 -6.977 1 98.19 61 ALA B C 1
ATOM 1814 O O . ALA B 1 61 ? -17.953 -8.938 -7.98 1 98.19 61 ALA B O 1
ATOM 1815 N N . ILE B 1 62 ? -16.547 -7.477 -7.047 1 96.75 62 ILE B N 1
ATOM 1816 C CA . ILE B 1 62 ? -16.172 -6.848 -8.312 1 96.75 62 ILE B CA 1
ATOM 1817 C C . ILE B 1 62 ? -15.461 -7.863 -9.195 1 96.75 62 ILE B C 1
ATOM 1819 O O . ILE B 1 62 ? -15.797 -8.016 -10.375 1 96.75 62 ILE B O 1
ATOM 1823 N N . MET B 1 63 ? -14.492 -8.57 -8.625 1 95.44 63 MET B N 1
ATOM 1824 C CA . MET B 1 63 ? -13.711 -9.539 -9.391 1 95.44 63 MET B CA 1
ATOM 1825 C C . MET B 1 63 ? -14.594 -10.688 -9.883 1 95.44 63 MET B C 1
ATOM 1827 O O . MET B 1 63 ? -14.305 -11.305 -10.906 1 95.44 63 MET B O 1
ATOM 1831 N N . GLN B 1 64 ? -15.664 -10.953 -9.188 1 96.19 64 GLN B N 1
ATOM 1832 C CA . GLN B 1 64 ? -16.594 -12.008 -9.586 1 96.19 64 GLN B CA 1
ATOM 1833 C C . GLN B 1 64 ? -17.688 -11.453 -10.492 1 96.19 64 GLN B C 1
ATOM 1835 O O . GLN B 1 64 ? -18.703 -12.117 -10.711 1 96.19 64 GLN B O 1
ATOM 1840 N N . GLU B 1 65 ? -17.609 -10.172 -10.883 1 95.94 65 GLU B N 1
ATOM 1841 C CA . GLU B 1 65 ? -18.422 -9.508 -11.883 1 95.94 65 GLU B CA 1
ATOM 1842 C C . GLU B 1 65 ? -19.859 -9.328 -11.391 1 95.94 65 GLU B C 1
ATOM 1844 O O . GLU B 1 65 ? -20.812 -9.43 -12.18 1 95.94 65 GLU B O 1
ATOM 1849 N N . LYS B 1 66 ? -19.953 -9.203 -10.102 1 96.12 66 LYS B N 1
ATOM 1850 C CA . LYS B 1 66 ? -21.266 -8.875 -9.586 1 96.12 66 LYS B CA 1
ATOM 1851 C C . LYS B 1 66 ? -21.75 -7.531 -10.117 1 96.12 66 LYS B C 1
ATOM 1853 O O . LYS B 1 66 ? -20.953 -6.688 -10.516 1 96.12 66 LYS B O 1
ATOM 1858 N N . GLU B 1 67 ? -23.047 -7.324 -10.094 1 94.56 67 GLU B N 1
ATOM 1859 C CA . GLU B 1 67 ? -23.656 -6.105 -10.617 1 94.56 67 GLU B CA 1
ATOM 1860 C C . GLU B 1 67 ? -23.359 -4.91 -9.719 1 94.56 67 GLU B C 1
ATOM 1862 O O . GLU B 1 67 ? -23.078 -5.074 -8.531 1 94.56 67 GLU B O 1
ATOM 1867 N N . GLU B 1 68 ? -23.469 -3.76 -10.312 1 94.62 68 GLU B N 1
ATOM 1868 C CA . GLU B 1 68 ? -23.203 -2.508 -9.617 1 94.62 68 GLU B CA 1
ATOM 1869 C C . GLU B 1 68 ? -24.062 -2.373 -8.359 1 94.62 68 GLU B C 1
ATOM 1871 O O . GLU B 1 68 ? -23.594 -1.853 -7.34 1 94.62 68 GLU B O 1
ATOM 1876 N N . ASP B 1 69 ? -25.281 -2.764 -8.406 1 96 69 ASP B N 1
ATOM 1877 C CA . ASP B 1 69 ? -26.188 -2.65 -7.266 1 96 69 ASP B CA 1
ATOM 1878 C C . ASP B 1 69 ? -25.703 -3.473 -6.082 1 96 69 ASP B C 1
ATOM 1880 O O . ASP B 1 69 ? -25.906 -3.098 -4.926 1 96 69 ASP B O 1
ATOM 1884 N N . VAL B 1 70 ? -25.094 -4.613 -6.367 1 97 70 VAL B N 1
ATOM 1885 C CA . VAL B 1 70 ? -24.531 -5.453 -5.309 1 97 70 VAL B CA 1
ATOM 1886 C C . VAL B 1 70 ? -23.391 -4.723 -4.625 1 97 70 VAL B C 1
ATOM 1888 O O . VAL B 1 70 ? -23.297 -4.703 -3.395 1 97 70 VAL B O 1
ATOM 1891 N N . ILE B 1 71 ? -22.516 -4.109 -5.387 1 96.69 71 ILE B N 1
ATOM 1892 C CA . ILE B 1 71 ? -21.375 -3.357 -4.855 1 96.69 71 ILE B CA 1
ATOM 1893 C C . ILE B 1 71 ? -21.891 -2.199 -4 1 96.69 71 ILE B C 1
ATOM 1895 O O . ILE B 1 71 ? -21.375 -1.961 -2.9 1 96.69 71 ILE B O 1
ATOM 1899 N N . ALA B 1 72 ? -22.891 -1.498 -4.492 1 96.81 72 ALA B N 1
ATOM 1900 C CA . ALA B 1 72 ? -23.484 -0.384 -3.756 1 96.81 72 ALA B CA 1
ATOM 1901 C C . ALA B 1 72 ? -24.062 -0.85 -2.42 1 96.81 72 ALA B C 1
ATOM 1903 O O . ALA B 1 72 ? -23.938 -0.152 -1.41 1 96.81 72 ALA B O 1
ATOM 1904 N N . ARG B 1 73 ? -24.672 -1.992 -2.375 1 98.19 73 ARG B N 1
ATOM 1905 C CA . ARG B 1 73 ? -25.234 -2.541 -1.148 1 98.19 73 ARG B CA 1
ATOM 1906 C C . ARG B 1 73 ? -24.141 -2.893 -0.148 1 98.19 73 ARG B C 1
ATOM 1908 O O . ARG B 1 73 ? -24.312 -2.697 1.058 1 98.19 73 ARG B O 1
ATOM 1915 N N . ILE B 1 74 ? -23.031 -3.42 -0.643 1 98.56 74 ILE B N 1
ATOM 1916 C CA . ILE B 1 74 ? -21.906 -3.73 0.222 1 98.56 74 ILE B CA 1
ATOM 1917 C C . ILE B 1 74 ? -21.375 -2.447 0.858 1 98.56 74 ILE B C 1
ATOM 1919 O O . ILE B 1 74 ? -21.172 -2.387 2.074 1 98.56 74 ILE B O 1
ATOM 1923 N N . GLU B 1 75 ? -21.188 -1.465 0.051 1 97.94 75 GLU B N 1
ATOM 1924 C CA . GLU B 1 75 ? -20.688 -0.19 0.554 1 97.94 75 GLU B CA 1
ATOM 1925 C C . GLU B 1 75 ? -21.641 0.408 1.588 1 97.94 75 GLU B C 1
ATOM 1927 O O . GLU B 1 75 ? -21.203 0.952 2.602 1 97.94 75 GLU B O 1
ATOM 1932 N N . LYS B 1 76 ? -22.922 0.346 1.316 1 98.25 76 LYS B N 1
ATOM 1933 C CA . LYS B 1 76 ? -23.922 0.839 2.258 1 98.25 76 LYS B CA 1
ATOM 1934 C C . LYS B 1 76 ? -23.875 0.065 3.572 1 98.25 76 LYS B C 1
ATOM 1936 O O . LYS B 1 76 ? -23.984 0.652 4.648 1 98.25 76 LYS B O 1
ATOM 1941 N N . LYS B 1 77 ? -23.766 -1.251 3.473 1 98.5 77 LYS B N 1
ATOM 1942 C CA . LYS B 1 77 ? -23.656 -2.115 4.645 1 98.5 77 LYS B CA 1
ATOM 1943 C C . LYS B 1 77 ? -22.5 -1.67 5.543 1 98.5 77 LYS B C 1
ATOM 1945 O O . LYS B 1 77 ? -22.688 -1.495 6.75 1 98.5 77 LYS B O 1
ATOM 1950 N N . TYR B 1 78 ? -21.359 -1.399 5.023 1 98.62 78 TYR B N 1
ATOM 1951 C CA . TYR B 1 78 ? -20.188 -1.013 5.797 1 98.62 78 TYR B CA 1
ATOM 1952 C C . TYR B 1 78 ? -20.312 0.42 6.301 1 98.62 78 TYR B C 1
ATOM 1954 O O . TYR B 1 78 ? -19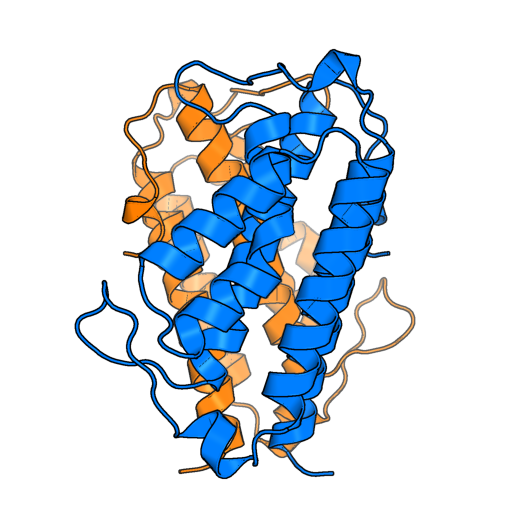.828 0.747 7.391 1 98.62 78 TYR B O 1
ATOM 1962 N N . GLY B 1 79 ? -20.938 1.282 5.52 1 98.12 79 GLY B N 1
ATOM 1963 C CA . GLY B 1 79 ? -21.203 2.645 5.953 1 98.12 79 GLY B CA 1
ATOM 1964 C C . GLY B 1 79 ? -22.109 2.717 7.172 1 98.12 79 GLY B C 1
ATOM 1965 O O . GLY B 1 79 ? -22.047 3.678 7.941 1 98.12 79 GLY B O 1
ATOM 1966 N N . ALA B 1 80 ? -22.906 1.713 7.391 1 97.94 80 ALA B N 1
ATOM 1967 C CA . ALA B 1 80 ? -23.875 1.7 8.477 1 97.94 80 ALA B CA 1
ATOM 1968 C C . ALA B 1 80 ? -23.25 1.186 9.773 1 97.94 80 ALA B C 1
ATOM 1970 O O . ALA B 1 80 ? -23.828 1.341 10.852 1 97.94 80 ALA B O 1
ATOM 1971 N N . LEU B 1 81 ? -22.094 0.596 9.719 1 97.25 81 LEU B N 1
ATOM 1972 C CA . LEU B 1 81 ? -21.422 0.092 10.914 1 97.25 81 LEU B CA 1
ATOM 1973 C C . LEU B 1 81 ? -20.922 1.242 11.789 1 97.25 81 LEU B C 1
ATOM 1975 O O . LEU B 1 81 ? -20.422 2.24 11.273 1 97.25 81 LEU B O 1
ATOM 1979 N N . GLN B 1 82 ? -21.062 1.135 13.07 1 91.81 82 GLN B N 1
ATOM 1980 C CA . GLN B 1 82 ? -20.828 2.311 13.898 1 91.81 82 GLN B CA 1
ATOM 1981 C C . GLN B 1 82 ? -19.656 2.09 14.852 1 91.81 82 GLN B C 1
ATOM 1983 O O . GLN B 1 82 ? -19.125 3.045 15.422 1 91.81 82 GLN B O 1
ATOM 1988 N N . SER B 1 83 ? -19.312 0.834 15.047 1 95.31 83 SER B N 1
ATOM 1989 C CA . SER B 1 83 ? -18.234 0.604 16 1 95.31 83 SER B CA 1
ATOM 1990 C C . SER B 1 83 ? -17.031 -0.042 15.328 1 95.31 83 SER B C 1
ATOM 1992 O O . SER B 1 83 ? -17.172 -0.767 14.344 1 95.31 83 SER B O 1
ATOM 1994 N N . ALA B 1 84 ? -15.906 0.18 15.953 1 96.44 84 ALA B N 1
ATOM 1995 C CA . ALA B 1 84 ? -14.664 -0.418 15.477 1 96.44 84 ALA B CA 1
ATOM 1996 C C . ALA B 1 84 ? -14.742 -1.942 15.492 1 96.44 84 ALA B C 1
ATOM 1998 O O . ALA B 1 84 ? -14.266 -2.604 14.57 1 96.44 84 ALA B O 1
ATOM 1999 N N . ASP B 1 85 ? -15.344 -2.506 16.531 1 97.31 85 ASP B N 1
ATOM 2000 C CA . ASP B 1 85 ? -15.469 -3.955 16.656 1 97.31 85 ASP B CA 1
ATOM 2001 C C . ASP B 1 85 ? -16.297 -4.531 15.508 1 97.31 85 ASP B C 1
ATOM 2003 O O . ASP B 1 85 ? -15.953 -5.566 14.938 1 97.31 85 ASP B O 1
ATOM 2007 N N . GLN B 1 86 ? -17.359 -3.863 15.234 1 98 86 GLN B N 1
ATOM 2008 C CA . GLN B 1 86 ? -18.219 -4.305 14.133 1 98 86 GLN B CA 1
ATOM 2009 C C . GLN B 1 86 ? -17.469 -4.23 12.805 1 98 86 GLN B C 1
ATOM 2011 O O . GLN B 1 86 ? -17.562 -5.148 11.984 1 98 86 GLN B O 1
ATOM 2016 N N . MET B 1 87 ? -16.797 -3.174 12.57 1 98.44 87 MET B N 1
ATOM 2017 C CA . MET B 1 87 ? -16.031 -2.982 11.336 1 98.44 87 MET B CA 1
ATOM 2018 C C . MET B 1 87 ? -14.945 -4.035 11.195 1 98.44 87 MET B C 1
ATOM 2020 O O . MET B 1 87 ? -14.781 -4.633 10.125 1 98.44 87 MET B O 1
ATOM 2024 N N . ALA B 1 88 ? -14.211 -4.242 12.281 1 98.44 88 ALA B N 1
ATOM 2025 C CA . ALA B 1 88 ? -13.148 -5.238 12.273 1 98.44 88 ALA B CA 1
ATOM 2026 C C . ALA B 1 88 ? -13.695 -6.629 11.969 1 98.44 88 ALA B C 1
ATOM 2028 O O . ALA B 1 88 ? -13.125 -7.367 11.172 1 98.44 88 ALA B O 1
ATOM 2029 N N . ALA B 1 89 ? -14.766 -7.004 12.617 1 98.44 89 ALA B N 1
ATOM 2030 C CA . ALA B 1 89 ? -15.375 -8.312 12.406 1 98.44 89 ALA B CA 1
ATOM 2031 C C . ALA B 1 89 ? -15.852 -8.469 10.961 1 98.44 89 ALA B C 1
ATOM 2033 O O . ALA B 1 89 ? -15.672 -9.531 10.359 1 98.44 89 ALA B O 1
ATOM 2034 N N . ALA B 1 90 ? -16.484 -7.434 10.445 1 98.75 90 ALA B N 1
ATOM 2035 C CA . ALA B 1 90 ? -16.969 -7.473 9.062 1 98.75 90 ALA B CA 1
ATOM 2036 C C . ALA B 1 90 ? -15.805 -7.594 8.086 1 98.75 90 ALA B C 1
ATOM 2038 O O . ALA B 1 90 ? -15.875 -8.344 7.113 1 98.75 90 ALA B O 1
ATOM 2039 N N . MET B 1 91 ? -14.734 -6.855 8.305 1 98.81 91 MET B N 1
ATOM 2040 C CA . MET B 1 91 ? -13.562 -6.922 7.445 1 98.81 91 MET B CA 1
ATOM 2041 C C . MET B 1 91 ? -12.977 -8.336 7.43 1 98.81 91 MET B C 1
ATOM 2043 O O . MET B 1 91 ? -12.625 -8.852 6.367 1 98.81 91 MET B O 1
ATOM 2047 N N . GLN B 1 92 ? -12.883 -8.914 8.633 1 98.69 92 GLN B N 1
ATOM 2048 C CA . GLN B 1 92 ? -12.352 -10.266 8.734 1 98.69 92 GLN B CA 1
ATOM 2049 C C . GLN B 1 92 ? -13.211 -11.258 7.953 1 98.69 92 GLN B C 1
ATOM 2051 O O . GLN B 1 92 ? -12.688 -12.133 7.258 1 98.69 92 GLN B O 1
ATOM 2056 N N . LYS B 1 93 ? -14.477 -11.133 8.094 1 98.75 93 LYS B N 1
ATOM 2057 C CA . LYS B 1 93 ? -15.383 -12.008 7.367 1 98.75 93 LYS B CA 1
ATOM 2058 C C . LYS B 1 93 ? -15.219 -11.844 5.859 1 98.75 93 LYS B C 1
ATOM 2060 O O . LYS B 1 93 ? -15.203 -12.828 5.117 1 98.75 93 LYS B O 1
ATOM 2065 N N . GLY B 1 94 ? -15.195 -10.586 5.379 1 98.75 94 GLY B N 1
ATOM 2066 C CA . GLY B 1 94 ? -14.938 -10.32 3.971 1 98.75 94 GLY B CA 1
ATOM 2067 C C . GLY B 1 94 ? -13.625 -10.914 3.484 1 98.75 94 GLY B C 1
ATOM 2068 O O . GLY B 1 94 ? -13.57 -11.5 2.4 1 98.75 94 GLY B O 1
ATOM 2069 N N . PHE B 1 95 ? -12.586 -10.789 4.34 1 98.88 95 PHE B N 1
ATOM 2070 C CA . PHE B 1 95 ? -11.273 -11.312 3.977 1 98.88 95 PHE B CA 1
ATOM 2071 C C . PHE B 1 95 ? -11.297 -12.836 3.902 1 98.88 95 PHE B C 1
ATOM 2073 O O . PHE B 1 95 ? -10.695 -13.43 3.004 1 98.88 95 PHE B O 1
ATOM 2080 N N . ASP B 1 96 ? -11.977 -13.477 4.859 1 98.75 96 ASP B N 1
ATOM 2081 C CA . ASP B 1 96 ? -12.109 -14.93 4.836 1 98.75 96 ASP B CA 1
ATOM 2082 C C . ASP B 1 96 ? -12.734 -15.406 3.529 1 98.75 96 ASP B C 1
ATOM 2084 O O . ASP B 1 96 ? -12.281 -16.375 2.934 1 98.75 96 ASP B O 1
ATOM 2088 N N . ALA B 1 97 ? -13.773 -14.742 3.102 1 98.75 97 ALA B N 1
ATOM 2089 C CA . ALA B 1 97 ? -14.43 -15.094 1.845 1 98.75 97 ALA B CA 1
ATOM 2090 C C . ALA B 1 97 ? -13.5 -14.859 0.658 1 98.75 97 ALA B C 1
ATOM 2092 O O . ALA B 1 97 ? -13.438 -15.688 -0.26 1 98.75 97 ALA B O 1
ATOM 2093 N N . PHE B 1 98 ? -12.805 -13.781 0.65 1 98.81 98 PHE B N 1
ATOM 2094 C CA . PHE B 1 98 ? -11.836 -13.438 -0.386 1 98.81 98 PHE B CA 1
ATOM 2095 C C . PHE B 1 98 ? -10.75 -14.508 -0.488 1 98.81 98 PHE B C 1
ATOM 2097 O O . PHE B 1 98 ? -10.469 -15.008 -1.577 1 98.81 98 PHE B O 1
ATOM 2104 N N . GLN B 1 99 ? -10.188 -14.844 0.671 1 98.44 99 GLN B N 1
ATOM 2105 C CA . GLN B 1 99 ? -9.125 -15.844 0.729 1 98.44 99 GLN B CA 1
ATOM 2106 C C . GLN B 1 99 ? -9.625 -17.203 0.27 1 98.44 99 GLN B C 1
ATOM 2108 O O . GLN B 1 99 ? -8.93 -17.922 -0.448 1 98.44 99 GLN B O 1
ATOM 2113 N N . THR B 1 100 ? -10.797 -17.578 0.694 1 98.44 100 THR B N 1
ATOM 2114 C CA . THR B 1 100 ? -11.391 -18.859 0.292 1 98.44 100 THR B CA 1
ATOM 2115 C C . THR B 1 100 ? -11.531 -18.922 -1.226 1 98.44 100 THR B C 1
ATOM 2117 O O . THR B 1 100 ? -11.148 -19.922 -1.844 1 98.44 100 THR B O 1
ATOM 2120 N N . TYR B 1 101 ? -12.039 -17.906 -1.843 1 98.62 101 TYR B N 1
ATOM 2121 C CA . TYR B 1 101 ? -12.195 -17.875 -3.293 1 98.62 101 TYR B CA 1
ATOM 2122 C C . TYR B 1 101 ? -10.852 -18 -3.992 1 98.62 101 TYR B C 1
ATOM 2124 O O . TYR B 1 101 ? -10.672 -18.844 -4.871 1 98.62 101 TYR B O 1
ATOM 2132 N N . MET B 1 102 ? -9.914 -17.172 -3.574 1 98.06 102 MET B N 1
ATOM 2133 C CA . MET B 1 102 ? -8.609 -17.125 -4.223 1 98.06 102 MET B CA 1
ATOM 2134 C C . MET B 1 102 ? -7.895 -18.469 -4.109 1 98.06 102 MET B C 1
ATOM 2136 O O . MET B 1 102 ? -7.23 -18.906 -5.051 1 98.06 102 MET B O 1
ATOM 2140 N N . THR B 1 103 ? -8.031 -19.125 -2.965 1 96.75 103 THR B N 1
ATOM 2141 C CA . THR B 1 103 ? -7.332 -20.375 -2.73 1 96.75 103 THR B CA 1
ATOM 2142 C C . THR B 1 103 ? -8.047 -21.531 -3.432 1 96.75 103 THR B C 1
ATOM 2144 O O . THR B 1 103 ? -7.465 -22.609 -3.621 1 96.75 103 THR B O 1
ATOM 2147 N N . SER B 1 104 ? -9.312 -21.375 -3.76 1 97.62 104 SER B N 1
ATOM 2148 C CA . SER B 1 104 ? -10.062 -22.406 -4.449 1 97.62 104 SER B CA 1
ATOM 2149 C C . SER B 1 104 ? -9.68 -22.484 -5.926 1 97.62 104 SER B C 1
ATOM 2151 O O . SER B 1 104 ? -9.977 -23.469 -6.602 1 97.62 104 SER B O 1
ATOM 2153 N N . LEU B 1 105 ? -9.086 -21.438 -6.492 1 97.56 105 LEU B N 1
ATOM 2154 C CA . LEU B 1 105 ? -8.703 -21.391 -7.898 1 97.56 105 LEU B CA 1
ATOM 2155 C C . LEU B 1 105 ? -7.516 -22.312 -8.172 1 97.56 105 LEU B C 1
ATOM 2157 O O . LEU B 1 105 ? -6.566 -22.359 -7.387 1 97.56 105 LEU B O 1
ATOM 2161 N N . SER B 1 106 ? -7.582 -23.078 -9.305 1 96.62 106 SER B N 1
ATOM 2162 C CA . SER B 1 106 ? -6.379 -23.75 -9.766 1 96.62 106 SER B CA 1
ATOM 2163 C C . SER B 1 106 ? -5.273 -22.766 -10.117 1 96.62 106 SER B C 1
ATOM 2165 O O . SER B 1 106 ? -5.547 -21.578 -10.359 1 96.62 106 SER B O 1
ATOM 2167 N N . ASP B 1 107 ? -4.043 -23.219 -10.133 1 95.38 107 ASP B N 1
ATOM 2168 C CA . ASP B 1 107 ? -2.947 -22.328 -10.531 1 95.38 107 ASP B CA 1
ATOM 2169 C C . ASP B 1 107 ? -3.207 -21.719 -11.898 1 95.38 107 ASP B C 1
ATOM 2171 O O . ASP B 1 107 ? -2.947 -20.531 -12.109 1 95.38 107 ASP B O 1
ATOM 2175 N N . GLU B 1 108 ? -3.684 -22.531 -12.773 1 95.62 108 GLU B N 1
ATOM 2176 C CA . GLU B 1 108 ? -3.975 -22.062 -14.117 1 95.62 108 GLU B CA 1
ATOM 2177 C C . GLU B 1 108 ? -5.055 -20.984 -14.109 1 95.62 108 GLU B C 1
ATOM 2179 O O . GLU B 1 108 ? -4.879 -19.922 -14.703 1 95.62 108 GLU B O 1
ATOM 2184 N N . ASP B 1 109 ? -6.152 -21.25 -13.461 1 97.19 109 ASP B N 1
ATOM 2185 C CA . ASP B 1 109 ? -7.238 -20.266 -13.391 1 97.19 109 ASP B CA 1
ATOM 2186 C C . ASP B 1 109 ? -6.785 -18.984 -12.703 1 97.19 109 ASP B C 1
ATOM 2188 O O . ASP B 1 109 ? -7.141 -17.891 -13.133 1 97.19 109 ASP B O 1
ATOM 2192 N N . PHE B 1 110 ? -6.066 -19.156 -11.672 1 97.81 110 PHE B N 1
ATOM 2193 C CA . PHE B 1 110 ? -5.547 -18.016 -10.93 1 97.81 110 PHE B CA 1
ATOM 2194 C C . PHE B 1 110 ? -4.754 -17.094 -11.844 1 97.81 110 PHE B C 1
ATOM 2196 O O . PHE B 1 110 ? -4.91 -15.867 -11.789 1 97.81 110 PHE B O 1
ATOM 2203 N N . LEU B 1 111 ? -3.986 -17.625 -12.766 1 96.94 111 LEU B N 1
ATOM 2204 C CA . LEU B 1 111 ? -3.033 -16.859 -13.562 1 96.94 111 LEU B CA 1
ATOM 2205 C C . LEU B 1 111 ? -3.652 -16.422 -14.883 1 96.94 111 LEU B C 1
ATOM 2207 O O . LEU B 1 111 ? -3.164 -15.484 -15.516 1 96.94 111 LEU B O 1
ATOM 2211 N N . THR B 1 112 ? -4.801 -17.062 -15.258 1 96.31 112 THR B N 1
ATOM 2212 C CA . THR B 1 112 ? -5.195 -16.812 -16.641 1 96.31 112 THR B CA 1
ATOM 2213 C C . THR B 1 112 ? -6.656 -16.375 -16.719 1 96.31 112 THR B C 1
ATOM 2215 O O . THR B 1 112 ? -7.066 -15.734 -17.688 1 96.31 112 THR B O 1
ATOM 2218 N N . LYS B 1 113 ? -7.477 -16.844 -15.781 1 97.06 113 LYS B N 1
ATOM 2219 C CA . LYS B 1 113 ? -8.875 -16.453 -15.812 1 97.06 113 LYS B CA 1
ATOM 2220 C C . LYS B 1 113 ? -9.023 -14.938 -15.664 1 97.06 113 LYS B C 1
ATOM 2222 O O . LYS B 1 113 ? -8.547 -14.352 -14.695 1 97.06 113 LYS B O 1
ATOM 2227 N N . LYS B 1 114 ? -9.641 -14.344 -16.656 1 96.88 114 LYS B N 1
ATOM 2228 C CA . LYS B 1 114 ? -9.875 -12.906 -16.609 1 96.88 114 LYS B CA 1
ATOM 2229 C C . LYS B 1 114 ? -11.328 -12.586 -16.281 1 96.88 114 LYS B C 1
ATOM 2231 O O . LYS B 1 114 ? -12.242 -13.266 -16.75 1 96.88 114 LYS B O 1
ATOM 2236 N N . THR B 1 115 ? -11.477 -11.656 -15.445 1 96.62 115 THR B N 1
ATOM 2237 C CA . THR B 1 115 ? -12.805 -11.117 -15.188 1 96.62 115 THR B CA 1
ATOM 2238 C C . THR B 1 115 ? -12.828 -9.602 -15.383 1 96.62 115 THR B C 1
ATOM 2240 O O . THR B 1 115 ? -11.812 -8.938 -15.188 1 96.62 115 THR B O 1
ATOM 2243 N N . LYS B 1 116 ? -13.977 -9.094 -15.836 1 92.81 116 LYS B N 1
ATOM 2244 C CA . LYS B 1 116 ? -14.133 -7.695 -16.219 1 92.81 116 LYS B CA 1
ATOM 2245 C C . LYS B 1 116 ? -15.258 -7.031 -15.422 1 92.81 116 LYS B C 1
ATOM 2247 O O . LYS B 1 116 ? -16.438 -7.324 -15.633 1 92.81 116 LYS B O 1
ATOM 2252 N N . PRO B 1 117 ? -14.828 -6.145 -14.57 1 84.75 117 PRO B N 1
ATOM 2253 C CA . PRO B 1 117 ? -15.898 -5.414 -13.891 1 84.75 117 PRO B CA 1
ATOM 2254 C C . PRO B 1 117 ? -16.641 -4.453 -14.812 1 84.75 117 PRO B C 1
ATOM 2256 O O . PRO B 1 117 ? -16.172 -4.176 -15.922 1 84.75 117 PRO B O 1
ATOM 2259 N N . PHE B 1 118 ? -17.75 -3.971 -14.422 1 82.12 118 PHE B N 1
ATOM 2260 C CA . PHE B 1 118 ? -18.672 -3.162 -15.211 1 82.12 118 PHE B CA 1
ATOM 2261 C C . PHE B 1 118 ? -18.016 -1.852 -15.633 1 82.12 118 PHE B C 1
ATOM 2263 O O . PHE B 1 118 ? -18.422 -1.226 -16.609 1 82.12 118 PHE B O 1
ATOM 2270 N N . TYR B 1 119 ? -16.984 -1.469 -15 1 79.62 119 TYR B N 1
ATOM 2271 C CA . TYR B 1 119 ? -16.422 -0.151 -15.258 1 79.62 119 TYR B CA 1
ATOM 2272 C C . TYR B 1 119 ? -15.117 -0.265 -16.047 1 79.62 119 TYR B C 1
ATOM 2274 O O . TYR B 1 119 ? -14.5 0.746 -16.375 1 79.62 119 TYR B O 1
ATOM 2282 N N . LEU B 1 120 ? -14.594 -1.417 -16.219 1 77.94 120 LEU B N 1
ATOM 2283 C CA . LEU B 1 120 ? -13.352 -1.604 -16.953 1 77.94 120 LEU B CA 1
ATOM 2284 C C . LEU B 1 120 ? -13.633 -2.025 -18.391 1 77.94 120 LEU B C 1
ATOM 2286 O O . LEU B 1 120 ? -14.617 -2.709 -18.672 1 77.94 120 LEU B O 1
ATOM 2290 N N . ASP B 1 121 ? -12.734 -1.678 -19.234 1 84.19 121 ASP B N 1
ATOM 2291 C CA . ASP B 1 121 ? -12.852 -2.039 -20.641 1 84.19 121 ASP B CA 1
ATOM 2292 C C . ASP B 1 121 ? -12.281 -3.432 -20.906 1 84.19 121 ASP B C 1
ATOM 2294 O O . ASP B 1 121 ? -12.742 -4.137 -21.812 1 84.19 121 ASP B O 1
ATOM 2298 N N . GLU B 1 122 ? -11.234 -3.686 -20.156 1 89.12 122 GLU B N 1
ATOM 2299 C CA . GLU B 1 122 ? -10.609 -4.992 -20.312 1 89.12 122 GLU B CA 1
ATOM 2300 C C . GLU B 1 122 ? -10.547 -5.738 -18.969 1 89.12 122 GLU B C 1
ATOM 2302 O O . GLU B 1 122 ? -10.352 -5.125 -17.922 1 89.12 122 GLU B O 1
ATOM 2307 N N . GLY B 1 123 ? -10.641 -7.008 -19.094 1 93.5 123 GLY B N 1
ATOM 2308 C CA . GLY B 1 123 ? -10.586 -7.84 -17.906 1 93.5 123 GLY B CA 1
ATOM 2309 C C . GLY B 1 123 ? -9.18 -7.992 -17.344 1 93.5 123 GLY B C 1
ATOM 2310 O O . GLY B 1 123 ? -8.203 -7.754 -18.0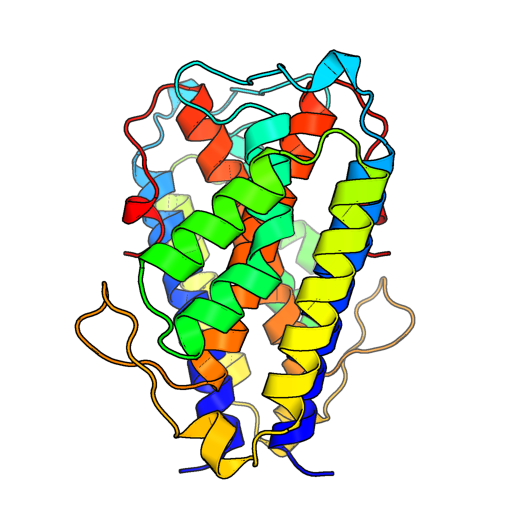47 1 93.5 123 GLY B O 1
ATOM 2311 N N . MET B 1 124 ? -9.125 -8.391 -16.141 1 95.38 124 MET B N 1
ATOM 2312 C CA . MET B 1 124 ? -7.855 -8.664 -15.461 1 95.38 124 MET B CA 1
ATOM 2313 C C . MET B 1 124 ? -7.816 -10.094 -14.938 1 95.38 124 MET B C 1
ATOM 2315 O O . MET B 1 124 ? -8.852 -10.656 -14.57 1 95.38 124 MET B O 1
ATOM 2319 N N . THR B 1 125 ? -6.637 -10.594 -14.914 1 97 125 THR B N 1
ATOM 2320 C CA . THR B 1 125 ? -6.484 -11.938 -14.359 1 97 125 THR B CA 1
ATOM 2321 C C . THR B 1 125 ? -6.75 -11.93 -12.852 1 97 125 THR B C 1
ATOM 2323 O O . THR B 1 125 ? -6.723 -10.875 -12.219 1 97 125 THR B O 1
ATOM 2326 N N . GLN B 1 126 ? -7.051 -13.094 -12.289 1 97.94 126 GLN B N 1
ATOM 2327 C CA . GLN B 1 126 ? -7.309 -13.195 -10.859 1 97.94 126 GLN B CA 1
ATOM 2328 C C . GLN B 1 126 ? -6.07 -12.828 -10.047 1 97.94 126 GLN B C 1
ATOM 2330 O O . GLN B 1 126 ? -6.176 -12.211 -8.984 1 97.94 126 GLN B O 1
ATOM 2335 N N . SER B 1 127 ? -4.887 -13.164 -10.555 1 98 127 SER B N 1
ATOM 2336 C CA . SER B 1 127 ? -3.645 -12.805 -9.875 1 98 127 SER B CA 1
ATOM 2337 C C . SER B 1 127 ? -3.439 -11.289 -9.867 1 98 127 SER B C 1
ATOM 2339 O O . SER B 1 127 ? -2.953 -10.734 -8.883 1 98 127 SER B O 1
ATOM 2341 N N . ARG B 1 128 ? -3.82 -10.641 -10.898 1 96.94 128 ARG B N 1
ATOM 2342 C CA . ARG B 1 128 ? -3.754 -9.18 -10.922 1 96.94 128 ARG B CA 1
ATOM 2343 C C . ARG B 1 128 ? -4.73 -8.57 -9.922 1 96.94 128 ARG B C 1
ATOM 2345 O O . ARG B 1 128 ? -4.398 -7.598 -9.242 1 96.94 128 ARG B O 1
ATOM 2352 N N . TRP B 1 129 ? -5.91 -9.117 -9.844 1 97.75 129 TRP B N 1
ATOM 2353 C CA . TRP B 1 129 ? -6.898 -8.648 -8.883 1 97.75 129 TRP B CA 1
ATOM 2354 C C . TRP B 1 129 ? -6.379 -8.789 -7.453 1 97.75 129 TRP B C 1
ATOM 2356 O O . TRP B 1 129 ? -6.562 -7.898 -6.625 1 97.75 129 TRP B O 1
ATOM 2366 N N . LEU B 1 130 ? -5.758 -9.938 -7.176 1 98.56 130 LEU B N 1
ATOM 2367 C CA . LEU B 1 130 ? -5.188 -10.148 -5.852 1 98.56 130 LEU B CA 1
ATOM 2368 C C . LEU B 1 130 ? -4.152 -9.07 -5.527 1 98.56 130 LEU B C 1
ATOM 2370 O O . LEU B 1 130 ? -4.172 -8.492 -4.441 1 98.56 130 LEU B O 1
ATOM 2374 N N . THR B 1 131 ? -3.266 -8.805 -6.461 1 98.38 131 THR B N 1
ATOM 2375 C CA . THR B 1 131 ? -2.203 -7.82 -6.273 1 98.38 131 THR B CA 1
ATOM 2376 C C . THR B 1 131 ? -2.787 -6.422 -6.082 1 98.38 131 THR B C 1
ATOM 2378 O O . THR B 1 131 ? -2.33 -5.664 -5.223 1 98.38 131 THR B O 1
ATOM 2381 N N . GLU B 1 132 ? -3.791 -6.109 -6.84 1 97.44 132 GLU B N 1
ATOM 2382 C CA . GLU B 1 132 ? -4.438 -4.805 -6.719 1 97.44 132 GLU B CA 1
ATOM 2383 C C . GLU B 1 132 ? -5.137 -4.656 -5.371 1 97.44 132 GLU B C 1
ATOM 2385 O O . GLU B 1 132 ? -5.109 -3.584 -4.766 1 97.44 132 GLU B O 1
ATOM 2390 N N . THR B 1 133 ? -5.824 -5.711 -4.965 1 98.69 133 THR B N 1
ATOM 2391 C CA . THR B 1 133 ? -6.488 -5.66 -3.668 1 98.69 133 THR B CA 1
ATOM 2392 C C . THR B 1 133 ? -5.473 -5.445 -2.549 1 98.69 133 THR B C 1
ATOM 2394 O O . THR B 1 133 ? -5.73 -4.688 -1.608 1 98.69 133 THR B O 1
ATOM 2397 N N . LEU B 1 134 ? -4.328 -6.102 -2.658 1 98.81 134 LEU B N 1
ATOM 2398 C CA . LEU B 1 134 ? -3.256 -5.938 -1.684 1 98.81 134 LEU B CA 1
ATOM 2399 C C . LEU B 1 134 ? -2.83 -4.477 -1.588 1 98.81 134 LEU B C 1
ATOM 2401 O O . LEU B 1 134 ? -2.822 -3.896 -0.499 1 98.81 134 LEU B O 1
ATOM 2405 N N . THR B 1 135 ? -2.525 -3.838 -2.691 1 98.62 135 THR B N 1
ATOM 2406 C CA . THR B 1 135 ? -2.033 -2.465 -2.666 1 98.62 135 THR B CA 1
ATOM 2407 C C . THR B 1 135 ? -3.15 -1.497 -2.283 1 98.62 135 THR B C 1
ATOM 2409 O O . THR B 1 135 ? -2.898 -0.469 -1.652 1 98.62 135 THR B O 1
ATOM 2412 N N . HIS B 1 136 ? -4.41 -1.856 -2.629 1 98.75 136 HIS B N 1
ATOM 2413 C CA . HIS B 1 136 ? -5.586 -1.084 -2.24 1 98.75 136 HIS B CA 1
ATOM 2414 C C . HIS B 1 136 ? -5.711 -0.996 -0.723 1 98.75 136 HIS B C 1
ATOM 2416 O O . HIS B 1 136 ? -5.898 0.091 -0.173 1 98.75 136 HIS B O 1
ATOM 2422 N N . ILE B 1 137 ? -5.555 -2.129 -0.095 1 98.88 137 ILE B N 1
ATOM 2423 C CA . ILE B 1 137 ? -5.641 -2.188 1.36 1 98.88 137 ILE B CA 1
ATOM 2424 C C . ILE B 1 137 ? -4.512 -1.37 1.979 1 98.88 137 ILE B C 1
ATOM 2426 O O . ILE B 1 137 ? -4.738 -0.571 2.891 1 98.88 137 ILE B O 1
ATOM 2430 N N . PHE B 1 138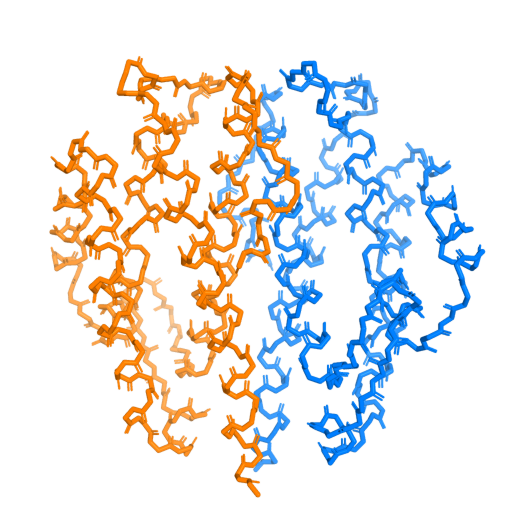 ? -3.316 -1.485 1.498 1 98.81 138 PHE B N 1
ATOM 2431 C CA . PHE B 1 138 ? -2.172 -0.795 2.082 1 98.81 138 PHE B CA 1
ATOM 2432 C C . PHE B 1 138 ? -2.27 0.708 1.849 1 98.81 138 PHE B C 1
ATOM 2434 O O . PHE B 1 138 ? -1.834 1.501 2.686 1 98.81 138 PHE B O 1
ATOM 2441 N N . HIS B 1 139 ? -2.869 1.128 0.737 1 98.81 139 HIS B N 1
ATOM 2442 C CA . HIS B 1 139 ? -3.111 2.545 0.489 1 98.81 139 HIS B CA 1
ATOM 2443 C C . HIS B 1 139 ? -4.023 3.143 1.556 1 98.81 139 HIS B C 1
ATOM 2445 O O . HIS B 1 139 ? -3.652 4.113 2.223 1 98.81 139 HIS B O 1
ATOM 2451 N N . HIS B 1 140 ? -5.125 2.557 1.753 1 98.88 140 HIS B N 1
ATOM 2452 C CA . HIS B 1 140 ? -6.105 3.15 2.654 1 98.88 140 HIS B CA 1
ATOM 2453 C C . HIS B 1 140 ? -5.742 2.893 4.113 1 98.88 140 HIS B C 1
ATOM 2455 O O . HIS B 1 140 ? -6.051 3.705 4.988 1 98.88 140 HIS B O 1
ATOM 2461 N N . ARG B 1 141 ? -5.02 1.769 4.379 1 98.88 141 ARG B N 1
ATOM 2462 C CA . ARG B 1 141 ? -4.477 1.571 5.719 1 98.88 141 ARG B CA 1
ATOM 2463 C C . ARG B 1 141 ? -3.49 2.68 6.082 1 98.88 141 ARG B C 1
ATOM 2465 O O . ARG B 1 141 ? -3.449 3.131 7.227 1 98.88 141 ARG B O 1
ATOM 2472 N N . ALA B 1 142 ? -2.666 3.051 5.133 1 98.75 142 ALA B N 1
ATOM 2473 C CA . ALA B 1 142 ? -1.729 4.148 5.363 1 98.75 142 ALA B CA 1
ATOM 2474 C C . ALA B 1 142 ? -2.469 5.445 5.68 1 98.75 142 ALA B C 1
ATOM 2476 O O . ALA B 1 142 ? -2.021 6.234 6.516 1 98.75 142 ALA B O 1
ATOM 2477 N N . GLN B 1 143 ? -3.58 5.68 5.012 1 98.75 143 GLN B N 1
ATOM 2478 C CA . GLN B 1 143 ? -4.387 6.863 5.297 1 98.75 143 GLN B CA 1
ATOM 2479 C C . GLN B 1 143 ? -4.938 6.824 6.719 1 98.75 143 GLN B C 1
ATOM 2481 O O . GLN B 1 143 ? -4.902 7.832 7.43 1 98.75 143 GLN B O 1
ATOM 2486 N N . LEU B 1 144 ? -5.426 5.633 7.074 1 98.81 144 LEU B N 1
ATOM 2487 C CA . LEU B 1 144 ? -5.91 5.465 8.438 1 98.81 144 LEU B CA 1
ATOM 2488 C C . LEU B 1 144 ? -4.812 5.777 9.453 1 98.81 144 LEU B C 1
ATOM 2490 O O . LEU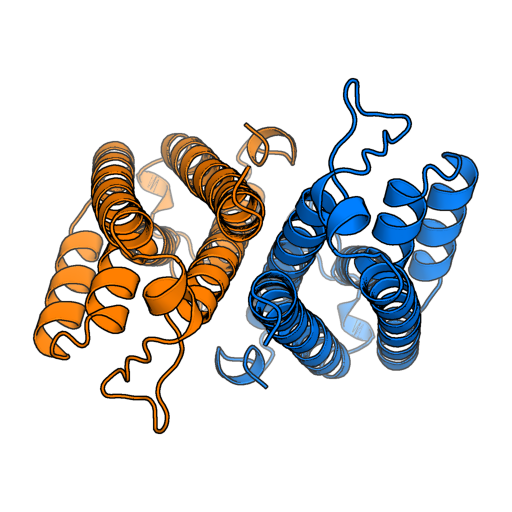 B 1 144 ? -5.043 6.504 10.422 1 98.81 144 LEU B O 1
ATOM 2494 N N . PHE B 1 145 ? -3.676 5.262 9.234 1 98.69 145 PHE B N 1
ATOM 2495 C CA . PHE B 1 145 ? -2.523 5.488 10.102 1 98.69 145 PHE B CA 1
ATOM 2496 C C . PHE B 1 145 ? -2.225 6.977 10.227 1 98.69 145 PHE B C 1
ATOM 2498 O O . PHE B 1 145 ? -2.014 7.48 11.328 1 98.69 145 PHE B O 1
ATOM 2505 N N . ASN B 1 146 ? -2.23 7.719 9.148 1 98.56 146 ASN B N 1
ATOM 2506 C CA . ASN B 1 146 ? -1.977 9.156 9.164 1 98.56 146 ASN B CA 1
ATOM 2507 C C . ASN B 1 146 ? -3.035 9.898 9.977 1 98.56 146 ASN B C 1
ATOM 2509 O O . ASN B 1 146 ? -2.717 10.836 10.703 1 98.56 146 ASN B O 1
ATOM 2513 N N . TYR B 1 147 ? -4.309 9.484 9.766 1 98.62 147 TYR B N 1
ATOM 2514 C CA . TYR B 1 147 ? -5.387 10.125 10.516 1 98.62 147 TYR B CA 1
ATOM 2515 C C . TYR B 1 147 ? -5.168 9.977 12.016 1 98.62 147 TYR B C 1
ATOM 2517 O O . TYR B 1 147 ? -5.316 10.945 12.766 1 98.62 147 TYR B O 1
ATOM 2525 N N . LEU B 1 148 ? -4.805 8.797 12.414 1 98.31 148 LEU B N 1
ATOM 2526 C CA . LEU B 1 148 ? -4.605 8.523 13.828 1 98.31 148 LEU B CA 1
ATOM 2527 C C . LEU B 1 148 ? -3.41 9.312 14.367 1 98.31 148 LEU B C 1
ATOM 2529 O O . LEU B 1 148 ? -3.459 9.836 15.484 1 98.31 148 LEU B O 1
ATOM 2533 N N . LYS B 1 149 ? -2.389 9.398 13.586 1 98.06 149 LYS B N 1
ATOM 2534 C CA . LYS B 1 149 ? -1.236 10.203 13.992 1 98.06 149 LYS B CA 1
ATOM 2535 C C . LYS B 1 149 ? -1.62 11.664 14.172 1 98.06 149 LYS B C 1
ATOM 2537 O O . LYS B 1 149 ? -1.209 12.305 15.141 1 98.06 149 LYS B O 1
ATOM 2542 N N . GLN B 1 150 ? -2.395 12.133 13.289 1 98 150 GLN B N 1
ATOM 2543 C CA . GLN B 1 150 ? -2.791 13.539 13.336 1 98 150 GLN B CA 1
ATOM 2544 C C . GLN B 1 150 ? -3.686 13.82 14.539 1 98 150 GLN B C 1
ATOM 2546 O O . GLN B 1 150 ? -3.658 14.922 15.094 1 98 150 GLN B O 1
ATOM 2551 N N . LEU B 1 151 ? -4.414 12.859 14.914 1 97.81 151 LEU B N 1
ATOM 2552 C CA . LEU B 1 151 ? -5.316 12.984 16.047 1 97.81 151 LEU B CA 1
ATOM 2553 C C . LEU B 1 151 ? -4.562 12.781 17.359 1 97.81 151 LEU B C 1
ATOM 2555 O O . LEU B 1 151 ? -5.148 12.906 18.438 1 97.81 151 LEU B O 1
ATOM 2559 N N . GLY B 1 152 ? -3.318 12.414 17.297 1 96.88 152 GLY B N 1
ATOM 2560 C CA . GLY B 1 152 ? -2.473 12.336 18.484 1 96.88 152 GLY B CA 1
ATOM 2561 C C . GLY B 1 152 ? -2.5 10.969 19.141 1 96.88 152 GLY B C 1
ATOM 2562 O O . GLY B 1 152 ? -2.098 10.82 20.297 1 96.88 152 GLY B O 1
ATOM 2563 N N . TYR B 1 153 ? -3.055 9.953 18.438 1 97.5 153 TYR B N 1
ATOM 2564 C CA . TYR B 1 153 ? -3.02 8.602 18.984 1 97.5 153 TYR B CA 1
ATOM 2565 C C . TYR B 1 153 ? -1.585 8.109 19.125 1 97.5 153 TYR B C 1
ATOM 2567 O O . TYR B 1 153 ? -0.708 8.508 18.359 1 97.5 153 TYR B O 1
ATOM 2575 N N . ASP B 1 154 ? -1.359 7.227 20.078 1 95.31 154 ASP B N 1
ATOM 2576 C CA . ASP B 1 154 ? -0.053 6.602 20.25 1 95.31 154 ASP B CA 1
ATOM 2577 C C . ASP B 1 154 ? 0.126 5.422 19.297 1 95.31 154 ASP B C 1
ATOM 2579 O O . ASP B 1 154 ? -0.037 4.266 19.688 1 95.31 154 ASP B O 1
ATOM 2583 N N . VAL B 1 155 ? 0.439 5.738 18.062 1 96.44 155 VAL B N 1
ATOM 2584 C CA . VAL B 1 155 ? 0.681 4.734 17.031 1 96.44 155 VAL B CA 1
ATOM 2585 C C . VAL B 1 155 ? 2.037 4.984 16.375 1 96.44 155 VAL B C 1
ATOM 2587 O O . VAL B 1 155 ? 2.49 6.129 16.297 1 96.44 155 VAL B O 1
ATOM 2590 N N . ASN B 1 156 ? 2.717 3.926 16.031 1 95.19 156 ASN B N 1
ATOM 2591 C CA . ASN B 1 156 ? 3.99 3.98 15.328 1 95.19 156 ASN B CA 1
ATOM 2592 C C . ASN B 1 156 ? 4.133 2.828 14.344 1 95.19 156 ASN B C 1
ATOM 2594 O O . ASN B 1 156 ? 3.188 2.064 14.133 1 95.19 156 ASN B O 1
ATOM 2598 N N . MET B 1 157 ? 5.266 2.75 13.688 1 91.62 157 MET B N 1
ATOM 2599 C CA . MET B 1 157 ? 5.453 1.806 12.586 1 91.62 157 MET B CA 1
ATOM 2600 C C . MET B 1 157 ? 5.289 0.369 13.078 1 91.62 157 MET B C 1
ATOM 2602 O O . MET B 1 157 ? 4.863 -0.502 12.312 1 91.62 157 MET B O 1
ATOM 2606 N N . PHE B 1 158 ? 5.535 0.056 14.305 1 92.44 158 PHE B N 1
ATOM 2607 C CA . PHE B 1 158 ? 5.441 -1.299 14.836 1 92.44 158 PHE B CA 1
ATOM 2608 C C . PHE B 1 158 ? 3.99 -1.767 14.867 1 92.44 158 PHE B C 1
ATOM 2610 O O . PHE B 1 158 ? 3.719 -2.969 14.844 1 92.44 158 PHE B O 1
ATOM 2617 N N . ASP B 1 159 ? 3.045 -0.845 14.883 1 94.88 159 ASP B N 1
ATOM 2618 C CA . ASP B 1 159 ? 1.624 -1.173 14.812 1 94.88 159 ASP B CA 1
ATOM 2619 C C . ASP B 1 159 ? 1.253 -1.729 13.438 1 94.88 159 ASP B C 1
ATOM 2621 O O . ASP B 1 159 ? 0.192 -2.332 13.273 1 94.88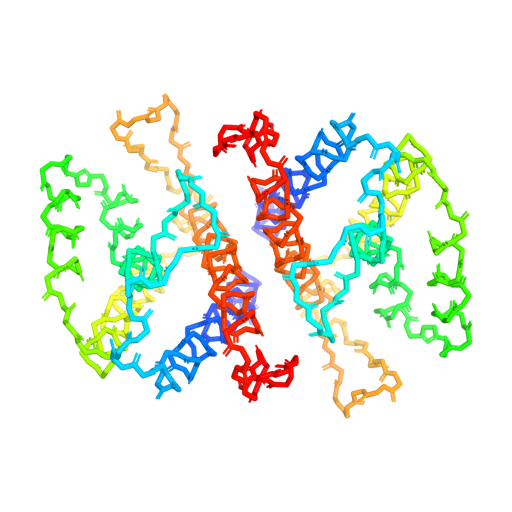 159 ASP B O 1
ATOM 2625 N N . LEU B 1 160 ? 2.146 -1.504 12.461 1 94.81 160 LEU B N 1
ATOM 2626 C CA . LEU B 1 160 ? 1.844 -1.869 11.086 1 94.81 160 LEU B CA 1
ATOM 2627 C C . LEU B 1 160 ? 2.377 -3.262 10.758 1 94.81 160 LEU B C 1
ATOM 2629 O O . LEU B 1 160 ? 2.064 -3.82 9.703 1 94.81 160 LEU B O 1
ATOM 2633 N N . TYR B 1 161 ? 3.193 -3.869 11.609 1 87.38 161 TYR B N 1
ATOM 2634 C CA . TYR B 1 161 ? 3.85 -5.145 11.344 1 87.38 161 TYR B CA 1
ATOM 2635 C C . TYR B 1 161 ? 3.504 -6.172 12.414 1 87.38 161 TYR B C 1
ATOM 2637 O O . TYR B 1 161 ? 4.301 -7.07 12.695 1 87.38 161 TYR B O 1
ATOM 2645 N N . LEU B 1 162 ? 2.334 -6.117 12.828 1 81.88 162 LEU B N 1
ATOM 2646 C CA . LEU B 1 162 ? 1.881 -7.047 13.859 1 81.88 162 LEU B CA 1
ATOM 2647 C C . LEU B 1 162 ? 1.639 -8.43 13.273 1 81.88 162 LEU B C 1
ATOM 2649 O O . LEU B 1 162 ? 1.292 -8.562 12.102 1 81.88 162 LEU B O 1
#